Protein AF-A0A4P9ZN97-F1 (afdb_monomer_lite)

Foldseek 3Di:
DDPDPPPPVVVVVVVVVPPDPCVPVVVVVVVVVVVLVVVVVVLVVQLVQKFWFWPVPDDLLLCCLQPVLLSVLLPDQLVVNQVVLLVLLVVLLPLVVLLVVLVVDPPPVCVVVSVVSNPDNDDVVSVLVSLLNLLSSLLVCQLVVVLVRLLVNLVSCPDPSHPDPLLLSLLSLLSCQLRVPPVCLVVSCVRNPDLLASLLLCVLLVSPSSNVSDDPPRHRDHDDPVPQSCPNNSNPQKRWDAPPVRRTIIIGIDRNVVSCVSCVVVVHDDDPVRTDDVVVRVVSCVSSPVDDDCVSVD

Structure (mmCIF, N/CA/C/O backbone):
data_AF-A0A4P9ZN97-F1
#
_entry.id   AF-A0A4P9ZN97-F1
#
loop_
_atom_site.group_PDB
_atom_site.id
_atom_site.type_symbol
_atom_site.label_atom_id
_atom_site.label_alt_id
_atom_site.label_comp_id
_atom_site.label_asym_id
_atom_site.label_entity_id
_atom_site.label_seq_id
_atom_site.pdbx_PDB_ins_code
_atom_site.Cartn_x
_atom_site.Cartn_y
_atom_site.Cartn_z
_atom_site.occupancy
_atom_site.B_iso_or_equiv
_atom_site.auth_seq_id
_atom_site.auth_comp_id
_atom_site.auth_asym_id
_atom_site.auth_atom_id
_atom_site.pdbx_PDB_model_num
ATOM 1 N N . MET A 1 1 ? -9.752 41.174 16.230 1.00 30.02 1 MET A N 1
ATOM 2 C CA . MET A 1 1 ? -10.914 40.316 16.550 1.00 30.02 1 MET A CA 1
ATOM 3 C C . MET A 1 1 ? -11.907 40.402 15.402 1.00 30.02 1 MET A C 1
ATOM 5 O O . MET A 1 1 ? -12.582 41.412 15.277 1.00 30.02 1 MET A O 1
ATOM 9 N N . ARG A 1 2 ? -11.935 39.403 14.511 1.00 26.83 2 ARG A N 1
ATOM 10 C CA . ARG A 1 2 ? -12.966 39.296 13.467 1.00 26.83 2 ARG A CA 1
ATOM 11 C C . ARG A 1 2 ? -14.181 38.616 14.092 1.00 26.83 2 ARG A C 1
ATOM 13 O O . ARG A 1 2 ? -14.109 37.449 14.459 1.00 26.83 2 ARG A O 1
ATOM 20 N N . THR A 1 3 ? -15.261 39.362 14.275 1.00 25.62 3 THR A N 1
ATOM 21 C CA . THR A 1 3 ? -16.567 38.830 14.660 1.00 25.62 3 THR A CA 1
ATOM 22 C C . THR A 1 3 ? -17.107 38.005 13.497 1.00 25.62 3 THR A C 1
ATOM 24 O O . THR A 1 3 ? -17.551 38.544 12.487 1.00 25.62 3 THR A O 1
ATOM 27 N N . VAL A 1 4 ? -17.028 36.680 13.618 1.00 29.36 4 VAL A N 1
ATOM 28 C CA . VAL A 1 4 ? -17.733 35.762 12.721 1.00 29.36 4 VAL A CA 1
ATOM 29 C C . VAL A 1 4 ? -19.219 35.937 13.007 1.00 29.36 4 VAL A C 1
ATOM 31 O O . VAL A 1 4 ? -19.699 35.585 14.085 1.00 29.36 4 VAL A O 1
ATOM 34 N N . TRP A 1 5 ? -19.937 36.538 12.061 1.00 32.62 5 TRP A N 1
ATOM 35 C CA . TRP A 1 5 ? -21.391 36.613 12.081 1.00 32.62 5 TRP A CA 1
ATOM 36 C C . TRP A 1 5 ? -21.944 35.190 11.955 1.00 32.62 5 TRP A C 1
ATOM 38 O O . TRP A 1 5 ? -22.156 34.682 10.858 1.00 32.62 5 TRP A O 1
ATOM 48 N N . ARG A 1 6 ? -22.155 34.515 13.090 1.00 35.47 6 ARG A N 1
ATOM 49 C CA . ARG A 1 6 ? -23.012 33.329 13.146 1.00 35.47 6 ARG A CA 1
ATOM 50 C C . ARG A 1 6 ? -24.428 33.808 12.866 1.00 35.47 6 ARG A C 1
ATOM 52 O O . ARG A 1 6 ? -25.064 34.401 13.734 1.00 35.47 6 ARG A O 1
ATOM 59 N N . TRP A 1 7 ? -24.909 33.570 11.653 1.00 41.00 7 TRP A N 1
ATOM 60 C CA . TRP A 1 7 ? -26.332 33.663 11.378 1.00 41.00 7 TRP A CA 1
ATOM 61 C C . TRP A 1 7 ? -27.038 32.654 12.283 1.00 41.00 7 TRP A C 1
ATOM 63 O O . TRP A 1 7 ? -26.945 31.445 12.080 1.00 41.00 7 TRP A O 1
ATOM 73 N N . ASP A 1 8 ? -27.715 33.147 13.319 1.00 48.56 8 ASP A N 1
ATOM 74 C CA . ASP A 1 8 ? -28.718 32.357 14.019 1.00 48.56 8 ASP A CA 1
ATOM 75 C C . ASP A 1 8 ? -29.797 32.013 12.983 1.00 48.56 8 ASP A C 1
ATOM 77 O O . ASP A 1 8 ? -30.551 32.879 12.530 1.00 48.56 8 ASP A O 1
ATOM 81 N N . LEU A 1 9 ? -29.834 30.744 12.569 1.00 49.78 9 LEU A N 1
ATOM 82 C CA . LEU A 1 9 ? -30.799 30.183 11.618 1.00 49.78 9 LEU A CA 1
ATOM 83 C C . LEU A 1 9 ? -32.250 30.499 12.022 1.00 49.78 9 LEU A C 1
ATOM 85 O O . LEU A 1 9 ? -33.117 30.670 11.164 1.00 49.78 9 LEU A O 1
ATOM 89 N N . THR A 1 10 ? -32.504 30.684 13.320 1.00 54.56 10 THR A N 1
ATOM 90 C CA . THR A 1 10 ? -33.797 31.109 13.873 1.00 54.56 10 THR A CA 1
ATOM 91 C C . THR A 1 10 ? -34.141 32.560 13.515 1.00 54.56 10 THR A C 1
ATOM 93 O O . THR A 1 10 ? -35.316 32.927 13.420 1.00 54.56 10 THR A O 1
ATOM 96 N N . GLY A 1 11 ? -33.133 33.413 13.330 1.00 52.19 11 GLY A N 1
ATOM 97 C CA . GLY A 1 11 ? -33.259 34.788 12.847 1.00 52.19 11 GLY A CA 1
ATOM 98 C C . GLY A 1 11 ? -33.512 34.849 11.340 1.00 52.19 11 GLY A C 1
ATOM 99 O O . GLY A 1 11 ? -34.428 35.544 10.903 1.00 52.19 11 GLY A O 1
ATOM 100 N N . LEU A 1 12 ? -32.786 34.048 10.556 1.00 52.16 12 LEU A N 1
ATOM 101 C CA . LEU A 1 12 ? -32.922 33.980 9.094 1.00 52.16 12 LEU A CA 1
ATOM 102 C C . LEU A 1 12 ? -34.308 33.441 8.686 1.00 52.16 12 LEU A C 1
ATOM 104 O O . LEU A 1 12 ? -34.981 34.006 7.825 1.00 52.16 12 LEU A O 1
ATOM 108 N N . GLN A 1 13 ? -34.815 32.440 9.412 1.00 53.56 13 GLN A N 1
ATOM 109 C CA . GLN A 1 13 ? -36.159 31.888 9.218 1.00 53.56 13 GLN A CA 1
ATOM 110 C C . GLN A 1 13 ? -37.277 32.881 9.594 1.00 53.56 13 GLN A C 1
ATOM 112 O O . GLN A 1 13 ? -38.319 32.918 8.940 1.00 53.56 13 GLN A O 1
ATOM 117 N N . ARG A 1 14 ? -37.059 33.742 10.599 1.00 57.78 14 ARG A N 1
ATOM 118 C CA . ARG A 1 14 ? -37.993 34.828 10.956 1.00 57.78 14 ARG A CA 1
ATOM 119 C C . ARG A 1 14 ? -38.016 35.953 9.921 1.00 57.78 14 ARG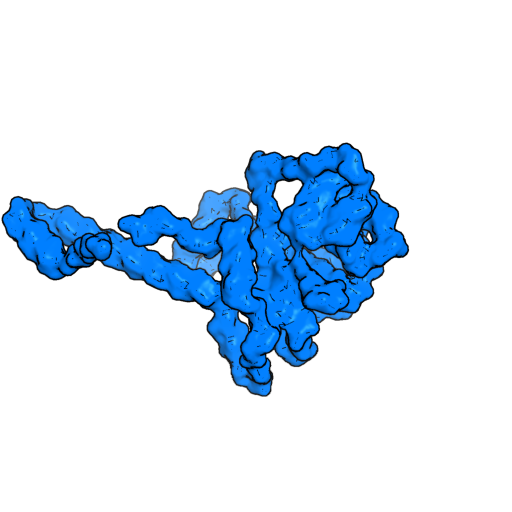 A C 1
ATOM 121 O O . ARG A 1 14 ? -39.084 36.510 9.678 1.00 57.78 14 ARG A O 1
ATOM 128 N N . VAL A 1 15 ? -36.874 36.275 9.314 1.00 56.22 15 VAL A N 1
ATOM 129 C CA . VAL A 1 15 ? -36.767 37.299 8.261 1.00 56.22 15 VAL A CA 1
ATOM 130 C C . VAL A 1 15 ? -37.391 36.805 6.953 1.00 56.22 15 VAL A C 1
ATOM 132 O O . VAL A 1 15 ? -38.203 37.517 6.368 1.00 56.22 15 VAL A O 1
ATOM 135 N N . LEU A 1 16 ? -37.122 35.561 6.544 1.00 53.06 16 LEU A N 1
ATOM 136 C CA . LEU A 1 16 ? -37.710 34.971 5.334 1.00 53.06 16 LEU A CA 1
ATOM 137 C C . LEU A 1 16 ? -39.231 34.786 5.439 1.00 53.06 16 LEU A C 1
ATOM 139 O O . LEU A 1 16 ? -39.946 35.092 4.489 1.00 53.06 16 LEU A O 1
ATOM 143 N N . ASN A 1 17 ? -39.741 34.383 6.610 1.00 57.62 17 ASN A N 1
ATOM 144 C CA . ASN A 1 17 ? -41.186 34.281 6.852 1.00 57.62 17 ASN A CA 1
ATOM 145 C C . ASN A 1 17 ? -41.904 35.643 6.832 1.00 57.62 17 ASN A C 1
ATOM 147 O O . ASN A 1 17 ? -43.115 35.683 6.639 1.00 57.62 17 ASN A O 1
ATOM 151 N N . ARG A 1 18 ? -41.183 36.752 7.055 1.00 57.84 18 ARG A N 1
ATOM 152 C CA . ARG A 1 18 ? -41.734 38.114 6.973 1.00 57.84 18 ARG A CA 1
ATOM 153 C C . ARG A 1 18 ? -41.631 38.720 5.574 1.00 57.84 18 ARG A C 1
ATOM 155 O O . ARG A 1 18 ? -42.377 39.648 5.289 1.00 57.84 18 ARG A O 1
ATOM 162 N N . ALA A 1 19 ? -40.715 38.237 4.733 1.00 57.56 19 ALA A N 1
ATOM 163 C CA . ALA A 1 19 ? -40.371 38.916 3.491 1.00 57.56 19 ALA A CA 1
ATOM 164 C C . ALA A 1 19 ? -41.255 38.529 2.295 1.00 57.56 19 ALA A C 1
ATOM 166 O O . ALA A 1 19 ? -41.665 39.442 1.587 1.00 57.56 19 ALA A O 1
ATOM 167 N N . HIS A 1 20 ? -41.596 37.256 2.041 1.00 48.22 20 HIS A N 1
ATOM 168 C CA . HIS A 1 20 ? -42.275 36.861 0.789 1.00 48.22 20 HIS A CA 1
ATOM 169 C C . HIS A 1 20 ? -43.364 35.787 0.961 1.00 48.22 20 HIS A C 1
ATOM 171 O O . HIS A 1 20 ? -43.206 34.815 1.695 1.00 48.22 20 HIS A O 1
ATOM 177 N N . GLY A 1 21 ? -44.454 35.946 0.201 1.00 52.50 21 GLY A N 1
ATOM 178 C CA . GLY A 1 21 ? -45.622 35.059 0.136 1.00 52.50 21 GLY A CA 1
ATOM 179 C C . GLY A 1 21 ? -45.406 33.702 -0.546 1.00 52.50 21 GLY A C 1
ATOM 180 O O . GLY A 1 21 ? -46.386 33.015 -0.810 1.00 52.50 21 GLY A O 1
ATOM 181 N N . ASP A 1 22 ? -44.162 33.279 -0.795 1.00 58.59 22 ASP A N 1
ATOM 182 C CA . ASP A 1 22 ? -43.857 31.939 -1.312 1.00 58.59 22 ASP A CA 1
ATOM 183 C C . ASP A 1 22 ? -43.037 31.127 -0.302 1.00 58.59 22 ASP A C 1
ATOM 185 O O . ASP A 1 22 ? -41.838 30.861 -0.430 1.00 58.59 22 ASP A O 1
ATOM 189 N N . THR A 1 23 ? -43.734 30.733 0.763 1.00 63.12 23 THR A N 1
ATOM 190 C CA . THR A 1 23 ? -43.203 29.890 1.843 1.00 63.12 23 THR A CA 1
ATOM 191 C C . THR A 1 23 ? -42.668 28.541 1.349 1.00 63.12 23 THR A C 1
ATOM 193 O O . THR A 1 23 ? -41.888 27.903 2.055 1.00 63.12 23 THR A O 1
ATOM 196 N N . THR A 1 24 ? -43.035 28.102 0.141 1.00 69.50 24 THR A N 1
ATOM 197 C CA . THR A 1 24 ? -42.618 26.815 -0.427 1.00 69.50 24 THR A CA 1
ATOM 198 C C . THR A 1 24 ? -41.167 26.851 -0.887 1.00 69.50 24 THR A C 1
ATOM 200 O O . THR A 1 24 ? -40.412 25.922 -0.596 1.00 69.50 24 THR A O 1
ATOM 203 N N . LEU A 1 25 ? -40.753 27.923 -1.567 1.00 68.44 25 LEU A N 1
ATOM 204 C CA . LEU A 1 25 ? -39.394 28.054 -2.095 1.00 68.44 25 LEU A CA 1
ATOM 205 C C . LEU A 1 25 ? -38.380 28.285 -0.963 1.00 68.44 25 LEU A C 1
ATOM 207 O O . LEU A 1 25 ? -37.354 27.610 -0.906 1.00 68.44 25 LEU A O 1
ATOM 211 N N . ALA A 1 26 ? -38.735 29.121 0.019 1.00 66.00 26 ALA A N 1
ATOM 212 C CA . ALA A 1 26 ? -37.937 29.320 1.230 1.00 66.00 26 ALA A CA 1
ATOM 213 C C . ALA A 1 26 ? -37.810 28.034 2.071 1.00 66.00 26 ALA A C 1
ATOM 215 O O . ALA A 1 26 ? -36.725 27.710 2.549 1.00 66.00 26 ALA A O 1
ATOM 216 N N . ARG A 1 27 ? -38.890 27.250 2.223 1.00 70.19 27 ARG A N 1
ATOM 217 C CA . ARG A 1 27 ? -38.831 25.944 2.909 1.00 70.19 27 ARG A CA 1
ATOM 218 C C . ARG A 1 27 ? -37.966 24.935 2.160 1.00 70.19 27 ARG A C 1
ATOM 220 O O . ARG A 1 27 ? -37.202 24.225 2.807 1.00 70.19 27 ARG A O 1
ATOM 227 N N . LYS A 1 28 ? -38.061 24.872 0.827 1.00 69.12 28 LYS A N 1
ATOM 228 C CA . LYS A 1 28 ? -37.199 24.007 0.004 1.00 69.12 28 LYS A CA 1
ATOM 229 C C . LYS A 1 28 ? -35.725 24.369 0.175 1.00 69.12 28 LYS A C 1
ATOM 231 O O . LYS A 1 28 ? -34.925 23.462 0.377 1.00 69.12 28 LYS A O 1
ATOM 236 N N . GLN A 1 29 ? -35.392 25.660 0.178 1.00 67.94 29 GLN A N 1
ATOM 237 C CA . GLN A 1 29 ? -34.019 26.112 0.401 1.00 67.94 29 GLN A CA 1
ATOM 238 C C . GLN A 1 29 ? -33.519 25.746 1.805 1.00 67.94 29 GLN A C 1
ATOM 240 O O . GLN A 1 29 ? -32.475 25.125 1.926 1.00 67.94 29 GLN A O 1
ATOM 245 N N . ILE A 1 30 ? -34.303 25.999 2.861 1.00 73.31 30 ILE A N 1
ATOM 246 C CA . ILE A 1 30 ? -33.927 25.630 4.241 1.00 73.31 30 ILE A CA 1
ATOM 247 C C . ILE A 1 30 ? -33.706 24.115 4.387 1.00 73.31 30 ILE A C 1
ATOM 249 O O . ILE A 1 30 ? -32.801 23.683 5.100 1.00 73.31 30 ILE A O 1
ATOM 253 N N . LEU A 1 31 ? -34.541 23.290 3.747 1.00 70.81 31 LEU A N 1
ATOM 254 C CA . LEU A 1 31 ? -34.378 21.834 3.766 1.00 70.81 31 LEU A CA 1
ATOM 255 C C . LEU A 1 31 ? -33.123 21.392 3.008 1.00 70.81 31 LEU A C 1
ATOM 257 O O . LEU A 1 31 ? -32.425 20.497 3.483 1.00 70.81 31 LEU A O 1
ATOM 261 N N . LEU A 1 32 ? -32.823 22.028 1.874 1.00 70.31 32 LEU A N 1
ATOM 262 C CA . LEU A 1 32 ? -31.602 21.781 1.115 1.00 70.31 32 LEU A CA 1
ATOM 263 C C . LEU A 1 32 ? -30.361 22.177 1.923 1.00 70.31 32 LEU A C 1
ATOM 265 O O . LEU A 1 32 ? -29.450 21.366 2.051 1.00 70.31 32 LEU A O 1
ATOM 269 N N . ASP A 1 33 ? -30.357 23.357 2.540 1.00 71.19 33 ASP A N 1
ATOM 270 C CA . ASP A 1 33 ? -29.249 23.841 3.369 1.00 71.19 33 ASP A CA 1
ATOM 271 C C . ASP A 1 33 ? -29.009 22.906 4.564 1.00 71.19 33 ASP A C 1
ATOM 273 O O . ASP A 1 33 ? -27.876 22.515 4.839 1.00 71.19 33 ASP A O 1
ATOM 277 N N . ARG A 1 34 ? -30.079 22.457 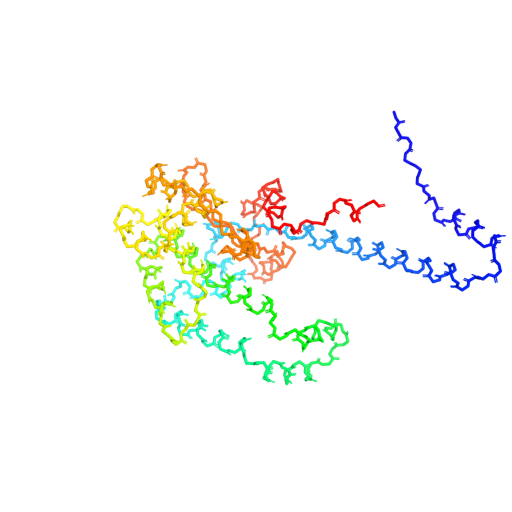5.240 1.00 71.38 34 ARG A N 1
ATOM 278 C CA . ARG A 1 34 ? -29.985 21.457 6.320 1.00 71.38 34 ARG A CA 1
ATOM 279 C C . ARG A 1 34 ? -29.426 20.126 5.833 1.00 71.38 34 ARG A C 1
ATOM 281 O O . ARG A 1 34 ? -28.606 19.527 6.523 1.00 71.38 34 ARG A O 1
ATOM 288 N N . TYR A 1 35 ? -29.875 19.656 4.673 1.00 68.62 35 TYR A N 1
ATOM 289 C CA . TYR A 1 35 ? -29.374 18.423 4.076 1.00 68.62 35 TYR A CA 1
ATOM 290 C C . TYR A 1 35 ? -27.885 18.533 3.727 1.00 68.62 35 TYR A C 1
ATOM 292 O O . TYR A 1 35 ? -27.124 17.612 4.016 1.00 68.62 35 TYR A O 1
ATOM 300 N N . LEU A 1 36 ? -27.451 19.662 3.160 1.00 69.56 36 LEU A N 1
ATOM 301 C CA . LEU A 1 36 ? -26.051 19.908 2.817 1.00 69.56 36 LEU A CA 1
ATOM 302 C C . LEU A 1 36 ? -25.164 20.015 4.063 1.00 69.56 36 LEU A C 1
ATOM 304 O O . LEU A 1 36 ? -24.097 19.406 4.084 1.00 69.56 36 LEU A O 1
ATOM 308 N N . LEU A 1 37 ? -25.625 20.695 5.118 1.00 71.44 37 LEU A N 1
ATOM 309 C CA . LEU A 1 37 ? -24.926 20.757 6.407 1.00 71.44 37 LEU A CA 1
ATOM 310 C C . LEU A 1 37 ? -24.793 19.370 7.049 1.00 71.44 37 LEU A C 1
ATOM 312 O O . LEU A 1 37 ? -23.693 18.968 7.408 1.00 71.44 37 LEU A O 1
ATOM 316 N N . ALA A 1 38 ? -25.877 18.592 7.109 1.00 70.56 38 ALA A N 1
ATOM 317 C CA . ALA A 1 38 ? -25.826 17.229 7.638 1.00 70.56 38 ALA A CA 1
ATOM 318 C C . ALA A 1 38 ? -24.911 16.320 6.798 1.00 70.56 38 ALA A C 1
ATOM 320 O O . ALA A 1 38 ? -24.150 15.521 7.338 1.00 70.56 38 ALA A O 1
ATOM 321 N N . LYS A 1 39 ? -24.945 16.455 5.465 1.00 69.19 39 LYS A N 1
ATOM 322 C CA . LYS A 1 39 ? -24.037 15.736 4.564 1.00 69.19 39 LYS A CA 1
ATOM 323 C C . LYS A 1 39 ? -22.580 16.117 4.831 1.00 69.19 39 LYS A C 1
ATOM 325 O O . LYS A 1 39 ? -21.731 15.232 4.851 1.00 69.19 39 LYS A O 1
ATOM 330 N N . ARG A 1 40 ? -22.293 17.400 5.056 1.00 70.75 40 ARG A N 1
ATOM 331 C CA . ARG A 1 40 ? -20.961 17.905 5.406 1.00 70.75 40 ARG A CA 1
ATOM 332 C C . ARG A 1 40 ? -20.472 17.339 6.737 1.00 70.75 40 ARG A C 1
ATOM 334 O O . ARG A 1 40 ? -19.373 16.797 6.776 1.00 70.75 40 ARG A O 1
ATOM 341 N N . ASP A 1 41 ? -21.278 17.421 7.792 1.00 73.12 41 ASP A N 1
ATOM 342 C CA . ASP A 1 41 ? -20.913 16.902 9.116 1.00 73.12 41 ASP A CA 1
ATOM 343 C C . ASP A 1 41 ? -20.650 15.392 9.062 1.00 73.12 41 ASP A C 1
ATOM 345 O O . ASP A 1 41 ? -19.655 14.908 9.604 1.00 73.12 41 ASP A O 1
ATOM 349 N N . ASN A 1 42 ? -21.480 14.657 8.316 1.00 70.69 42 ASN A N 1
ATOM 350 C CA . ASN A 1 42 ? -21.272 13.234 8.069 1.00 70.69 42 ASN A CA 1
ATOM 351 C C . ASN A 1 42 ? -19.963 12.971 7.318 1.00 70.69 42 ASN A C 1
ATOM 353 O O . ASN A 1 42 ? -19.216 12.078 7.702 1.00 70.69 42 ASN A O 1
ATOM 357 N N . LEU A 1 43 ? -19.651 13.735 6.267 1.00 68.75 43 LEU A N 1
ATOM 358 C CA . LEU A 1 43 ? -18.387 13.579 5.547 1.00 68.75 43 LEU A CA 1
ATOM 359 C C . LEU A 1 43 ? -17.187 13.876 6.457 1.00 68.75 43 LEU A C 1
ATOM 361 O O . LEU A 1 43 ? -16.226 13.116 6.432 1.00 68.75 43 LEU A O 1
ATOM 365 N N . HIS A 1 44 ? -17.245 14.913 7.298 1.00 71.56 44 HIS A N 1
ATOM 366 C CA . HIS A 1 44 ? -16.183 15.190 8.270 1.00 71.56 44 HIS A CA 1
ATOM 367 C C . HIS A 1 44 ? -15.991 14.045 9.256 1.00 71.56 44 HIS A C 1
ATOM 369 O O . HIS A 1 44 ? -14.854 13.639 9.489 1.00 71.56 44 HIS A O 1
ATOM 375 N N . ALA A 1 45 ? -17.085 13.520 9.811 1.00 74.62 45 ALA A N 1
ATOM 376 C CA . ALA A 1 45 ? -17.035 12.380 10.717 1.00 74.62 45 ALA A CA 1
ATOM 377 C C . ALA A 1 45 ? -16.393 11.166 10.028 1.00 74.62 45 ALA A C 1
ATOM 379 O O . ALA A 1 45 ? -15.454 10.580 10.560 1.00 74.62 45 ALA A O 1
ATOM 380 N N . LEU A 1 46 ? -16.812 10.855 8.797 1.00 70.19 46 LEU A N 1
ATOM 381 C CA . LEU A 1 46 ? -16.243 9.753 8.020 1.00 70.19 46 LEU A CA 1
ATOM 382 C C . LEU A 1 46 ? -14.755 9.962 7.694 1.00 70.19 46 LEU A C 1
ATOM 384 O O . LEU A 1 46 ? -13.985 9.007 7.760 1.00 70.19 46 LEU A O 1
ATOM 388 N N . THR A 1 47 ? -14.330 11.183 7.358 1.00 71.94 47 THR A N 1
ATOM 389 C CA . THR A 1 47 ? -12.919 11.477 7.060 1.00 71.94 47 THR A CA 1
ATOM 390 C C . THR A 1 47 ? -12.045 11.477 8.311 1.00 71.94 47 THR A C 1
ATOM 392 O O . THR A 1 47 ? -10.878 11.085 8.257 1.00 71.94 47 THR A O 1
ATOM 395 N N . ALA A 1 48 ? -12.603 11.862 9.459 1.00 78.38 48 ALA A N 1
ATOM 396 C CA . ALA A 1 48 ? -11.922 11.770 10.745 1.00 78.38 48 ALA A CA 1
ATOM 397 C C . ALA A 1 48 ? -11.662 10.311 11.164 1.00 78.38 48 ALA A C 1
ATOM 399 O O . ALA A 1 48 ? -10.682 10.055 11.859 1.00 78.38 48 ALA A O 1
ATOM 400 N N . GLU A 1 49 ? -12.488 9.363 10.708 1.00 87.06 49 GLU A N 1
ATOM 401 C CA . GLU A 1 49 ? -12.321 7.930 10.983 1.00 87.06 49 GLU A CA 1
ATOM 402 C C . GLU A 1 49 ? -11.252 7.239 10.126 1.00 87.06 49 GLU A C 1
ATOM 404 O O . GLU A 1 49 ? -10.795 6.155 10.502 1.00 87.06 49 GLU A O 1
ATOM 409 N N . TRP A 1 50 ? -10.850 7.826 8.992 1.00 90.12 50 TRP A N 1
ATOM 410 C CA . TRP A 1 50 ? -9.749 7.285 8.196 1.00 90.12 50 TRP A CA 1
ATOM 411 C C . TRP A 1 50 ? -8.419 7.505 8.913 1.00 90.12 50 TRP A C 1
ATOM 413 O O . TRP A 1 50 ? -8.071 8.625 9.304 1.00 90.12 50 TRP A O 1
ATOM 423 N N . ASP A 1 51 ? -7.673 6.416 9.056 1.00 93.50 51 ASP A N 1
ATOM 424 C CA . ASP A 1 51 ? -6.377 6.375 9.721 1.00 93.50 51 ASP A CA 1
ATOM 425 C C . ASP A 1 51 ? -5.466 5.344 9.030 1.00 93.50 51 ASP A C 1
ATOM 427 O O . ASP A 1 51 ? -5.904 4.603 8.146 1.00 93.50 51 ASP A O 1
ATOM 431 N N . TYR A 1 52 ? -4.195 5.305 9.413 1.00 95.50 52 TYR A N 1
ATOM 432 C CA . TYR A 1 52 ? -3.205 4.358 8.919 1.00 95.50 52 TYR A CA 1
ATOM 433 C C . TYR A 1 52 ? -2.660 3.531 10.077 1.00 95.50 52 TYR A C 1
ATOM 435 O O . TYR A 1 52 ? -2.089 4.068 11.027 1.00 95.50 52 TYR A O 1
ATOM 443 N N . ILE A 1 53 ? -2.805 2.213 9.968 1.00 96.19 53 ILE A N 1
ATOM 444 C CA . ILE A 1 53 ? -2.249 1.258 10.926 1.00 96.19 53 ILE A CA 1
ATOM 445 C C . ILE A 1 53 ? -0.963 0.654 10.356 1.00 96.19 53 ILE A C 1
ATOM 447 O O . ILE A 1 53 ? -0.941 0.196 9.213 1.00 96.19 53 ILE A O 1
ATOM 451 N N . ASP A 1 54 ? 0.116 0.679 11.134 1.00 96.56 54 ASP A N 1
ATOM 452 C CA . ASP A 1 54 ? 1.418 0.105 10.799 1.00 96.56 54 ASP A CA 1
ATOM 453 C C . ASP A 1 54 ? 1.335 -1.424 10.858 1.00 96.56 54 ASP A C 1
ATOM 455 O O . ASP A 1 54 ? 1.463 -2.051 11.914 1.00 96.56 54 ASP A O 1
ATOM 459 N N . TYR A 1 55 ? 1.133 -2.021 9.686 1.00 96.00 55 TYR A N 1
ATOM 460 C CA . TYR A 1 55 ? 1.047 -3.458 9.473 1.00 96.00 55 TYR A CA 1
ATOM 461 C C . TYR A 1 55 ? 2.268 -4.196 10.032 1.00 96.00 55 TYR A C 1
ATOM 463 O O . TYR A 1 55 ? 2.134 -5.288 10.578 1.00 96.00 55 TYR A O 1
ATOM 471 N N . THR A 1 56 ? 3.464 -3.606 9.946 1.00 95.31 56 THR A N 1
ATOM 472 C CA . THR A 1 56 ? 4.706 -4.266 10.390 1.00 95.31 56 THR A CA 1
ATOM 473 C C . THR A 1 56 ? 4.865 -4.328 11.906 1.00 95.31 56 THR A C 1
ATOM 475 O O . THR A 1 56 ? 5.754 -5.019 12.401 1.00 95.31 56 THR A O 1
ATOM 478 N N . ARG A 1 57 ? 4.027 -3.603 12.653 1.00 95.50 57 ARG A N 1
ATOM 479 C CA . ARG A 1 57 ? 4.001 -3.625 14.122 1.00 95.50 57 ARG A CA 1
ATOM 480 C C . ARG A 1 57 ? 2.874 -4.477 14.688 1.00 95.50 57 ARG A C 1
ATOM 482 O O . ARG A 1 57 ? 2.840 -4.703 15.895 1.00 95.50 57 ARG A O 1
ATOM 489 N N . LEU A 1 58 ? 1.972 -4.958 13.838 1.00 95.94 58 LEU A N 1
ATOM 490 C CA . LEU A 1 58 ? 0.923 -5.879 14.239 1.00 95.94 58 LEU A CA 1
ATOM 491 C C . LEU A 1 58 ? 1.490 -7.283 14.463 1.00 95.94 58 LEU A C 1
ATOM 493 O O . LEU A 1 58 ? 2.346 -7.777 13.730 1.00 95.94 58 LEU A O 1
ATOM 497 N N . THR A 1 59 ? 0.958 -7.962 15.472 1.00 95.81 59 THR A N 1
ATOM 498 C CA . THR A 1 59 ? 1.186 -9.394 15.671 1.00 95.81 59 THR A CA 1
ATOM 499 C C . THR A 1 59 ? 0.507 -10.209 14.568 1.00 95.81 59 THR A C 1
ATOM 501 O O . THR A 1 59 ? -0.476 -9.777 13.965 1.00 95.81 59 THR A O 1
ATOM 504 N N . HIS A 1 60 ? 0.947 -11.455 14.359 1.00 95.06 60 HIS A N 1
ATOM 505 C CA . HIS A 1 60 ? 0.296 -12.356 13.399 1.00 95.06 60 HIS A CA 1
ATOM 506 C C . HIS A 1 60 ? -1.211 -12.529 13.654 1.00 95.06 60 HIS A C 1
ATOM 508 O O . HIS A 1 60 ? -1.983 -12.614 12.700 1.00 95.06 60 HIS A O 1
ATOM 514 N N . ALA A 1 61 ? -1.642 -12.568 14.920 1.00 96.44 61 ALA A N 1
ATOM 515 C CA . ALA A 1 61 ? -3.058 -12.664 15.269 1.00 96.44 61 ALA A CA 1
ATOM 516 C C . ALA A 1 61 ? -3.831 -11.405 14.847 1.00 96.44 61 ALA A C 1
ATOM 518 O O . ALA A 1 61 ? -4.886 -11.517 14.226 1.00 96.44 61 ALA A O 1
ATOM 519 N N . GLN A 1 62 ? -3.277 -10.216 15.102 1.00 96.50 62 GLN A N 1
ATOM 520 C CA . GLN A 1 62 ? -3.884 -8.953 14.678 1.00 96.50 62 GLN A CA 1
ATOM 521 C C . GLN A 1 62 ? -3.938 -8.839 13.149 1.00 96.50 62 GLN A C 1
ATOM 523 O O . GLN A 1 62 ? -4.987 -8.495 12.613 1.00 96.50 62 GLN A O 1
ATOM 528 N N . CYS A 1 63 ? -2.871 -9.206 12.428 1.00 95.25 63 CYS A N 1
ATOM 529 C CA . CYS A 1 63 ? -2.884 -9.201 10.961 1.00 95.25 63 CYS A CA 1
ATOM 530 C C . CYS A 1 63 ? -3.971 -10.117 10.387 1.00 95.25 63 CYS A C 1
ATOM 532 O O . CYS A 1 63 ? -4.648 -9.739 9.437 1.00 95.25 63 CYS A O 1
ATOM 534 N N . ARG A 1 64 ? -4.174 -11.305 10.973 1.00 95.06 64 ARG A N 1
ATOM 535 C CA . ARG A 1 64 ? -5.234 -12.236 10.551 1.00 95.06 64 ARG A CA 1
ATOM 536 C C . ARG A 1 64 ? -6.639 -11.677 10.735 1.00 95.06 64 ARG A C 1
ATOM 538 O O . ARG A 1 64 ? -7.518 -12.036 9.963 1.00 95.06 64 ARG A O 1
ATOM 545 N N . VAL A 1 65 ? -6.847 -10.856 11.760 1.00 94.12 65 VAL A N 1
ATOM 546 C CA . VAL A 1 65 ? -8.153 -10.269 12.080 1.00 94.12 65 VAL A CA 1
ATOM 547 C C . VAL A 1 65 ? -8.413 -9.022 11.242 1.00 94.12 65 VAL A C 1
ATOM 549 O O . VAL A 1 65 ? -9.471 -8.903 10.633 1.00 94.12 65 VAL A O 1
ATOM 552 N N . VAL A 1 66 ? -7.445 -8.106 11.179 1.00 93.56 66 VAL A N 1
ATOM 553 C CA . VAL A 1 66 ? -7.614 -6.804 10.516 1.00 93.56 66 VAL A CA 1
ATOM 554 C C . VAL A 1 66 ? -7.429 -6.911 9.001 1.00 93.56 66 VAL A C 1
ATOM 556 O O . VAL A 1 66 ? -8.135 -6.253 8.244 1.00 93.56 66 VAL A O 1
ATOM 559 N N . PHE A 1 67 ? -6.511 -7.768 8.547 1.00 93.75 67 PHE A N 1
ATOM 560 C CA . PHE A 1 67 ? -6.139 -7.918 7.139 1.00 93.75 67 PHE A CA 1
ATOM 561 C C . PHE A 1 67 ? -6.118 -9.391 6.694 1.00 93.75 67 PHE A C 1
ATOM 563 O O . PHE A 1 67 ? -5.101 -9.865 6.178 1.00 93.75 67 PHE A O 1
ATOM 570 N N . PRO A 1 68 ? -7.224 -10.142 6.856 1.00 90.88 68 PRO A N 1
ATOM 571 C CA . PRO A 1 68 ? -7.250 -11.589 6.637 1.00 90.88 68 PRO A CA 1
ATOM 572 C C . PRO A 1 68 ? -6.756 -11.996 5.245 1.00 90.88 68 PRO A C 1
ATOM 574 O O . PRO A 1 68 ? -5.987 -12.948 5.118 1.00 90.88 68 PRO A O 1
ATOM 577 N N . LEU A 1 69 ? -7.158 -11.256 4.206 1.00 88.44 69 LEU A N 1
ATOM 578 C CA . LEU A 1 69 ? -6.773 -11.545 2.826 1.00 88.44 69 LEU A CA 1
ATOM 579 C C . LEU A 1 69 ? -5.287 -11.274 2.575 1.00 88.44 69 LEU A C 1
ATOM 581 O O . LEU A 1 69 ? -4.590 -12.160 2.089 1.00 88.44 69 LEU A O 1
ATOM 585 N N . ILE A 1 70 ? -4.785 -10.092 2.951 1.00 91.31 70 ILE A N 1
ATOM 586 C CA . ILE A 1 70 ? -3.367 -9.732 2.781 1.00 91.31 70 ILE A CA 1
ATOM 587 C C . ILE A 1 70 ? -2.486 -10.719 3.549 1.00 91.31 70 ILE A C 1
ATOM 589 O O . ILE A 1 70 ? -1.502 -11.221 3.003 1.00 91.31 70 ILE A O 1
ATOM 593 N N . TYR A 1 71 ? -2.873 -11.054 4.784 1.00 91.94 71 TYR A N 1
ATOM 594 C CA . TYR A 1 71 ? -2.170 -12.033 5.601 1.00 91.94 71 TYR A CA 1
ATOM 595 C C . TYR A 1 71 ? -2.142 -13.408 4.930 1.00 91.94 71 TYR A C 1
ATOM 597 O O . TYR A 1 71 ? -1.070 -13.987 4.769 1.00 91.94 71 TYR A O 1
ATOM 605 N N . ALA A 1 72 ? -3.298 -13.946 4.531 1.00 89.81 72 ALA A N 1
ATOM 606 C CA . ALA A 1 72 ? -3.371 -15.278 3.934 1.00 89.81 72 ALA A CA 1
ATOM 607 C C . ALA A 1 72 ? -2.544 -15.357 2.645 1.00 89.81 72 ALA A C 1
ATOM 609 O O . ALA A 1 72 ? -1.743 -16.274 2.469 1.00 89.81 72 ALA A O 1
ATOM 610 N N . LEU A 1 73 ? -2.686 -14.359 1.776 1.00 88.62 73 LEU A N 1
ATOM 611 C CA . LEU A 1 73 ? -2.056 -14.362 0.462 1.00 88.62 73 LEU A CA 1
ATOM 612 C C . LEU A 1 73 ? -0.563 -14.146 0.531 1.00 88.62 73 LEU A C 1
ATOM 614 O O . LEU A 1 73 ? 0.151 -14.855 -0.155 1.00 88.62 73 LEU A O 1
ATOM 618 N N . SER A 1 74 ? -0.068 -13.267 1.399 1.00 89.75 74 SER A N 1
ATOM 619 C CA . SER A 1 74 ? 1.380 -13.069 1.553 1.00 89.75 74 SER A CA 1
ATOM 620 C C . SER A 1 74 ? 2.107 -14.357 1.985 1.00 89.75 74 SER A C 1
ATOM 622 O O . SER A 1 74 ? 3.310 -14.504 1.762 1.00 89.75 74 SER A O 1
ATOM 624 N N . ASN A 1 75 ? 1.374 -15.319 2.562 1.00 89.38 75 ASN A N 1
ATOM 625 C CA . ASN A 1 75 ? 1.878 -16.640 2.934 1.00 89.38 75 ASN A CA 1
ATOM 626 C C . ASN A 1 75 ? 1.747 -17.702 1.825 1.00 89.38 75 ASN A C 1
ATOM 628 O O . ASN A 1 75 ? 2.343 -18.771 1.943 1.00 89.38 75 ASN A O 1
ATOM 632 N N . PHE A 1 76 ? 1.023 -17.438 0.737 1.00 91.31 76 PHE A N 1
ATOM 633 C CA . PHE A 1 76 ? 0.914 -18.368 -0.389 1.00 91.31 76 PHE A CA 1
ATOM 634 C C . PHE A 1 76 ? 2.165 -18.357 -1.294 1.00 91.31 76 PHE A C 1
ATOM 636 O O . PHE A 1 76 ? 3.031 -17.478 -1.183 1.00 91.31 76 PHE A O 1
ATOM 643 N N . PRO A 1 77 ? 2.309 -19.356 -2.184 1.00 90.81 77 PRO A N 1
ATOM 644 C CA . PRO A 1 77 ? 3.213 -19.276 -3.329 1.00 90.81 77 PRO A CA 1
ATOM 645 C C . PRO A 1 77 ? 2.763 -18.187 -4.314 1.00 90.81 77 PRO A C 1
ATOM 647 O O . PRO A 1 77 ? 1.563 -17.962 -4.474 1.00 90.81 77 PRO A O 1
ATOM 650 N N . ALA A 1 78 ? 3.712 -17.542 -5.001 1.00 88.25 78 ALA A N 1
ATOM 651 C CA . ALA A 1 78 ? 3.425 -16.450 -5.938 1.00 88.25 78 ALA A CA 1
ATOM 652 C C . ALA A 1 78 ? 2.451 -16.865 -7.060 1.00 88.25 78 ALA A C 1
ATOM 654 O O . ALA A 1 78 ? 1.523 -16.119 -7.365 1.00 88.25 78 ALA A O 1
ATOM 655 N N . ASP A 1 79 ? 2.588 -18.082 -7.594 1.00 86.50 79 ASP A N 1
ATOM 656 C CA . ASP A 1 79 ? 1.701 -18.610 -8.643 1.00 86.50 79 ASP A CA 1
ATOM 657 C C . ASP A 1 79 ? 0.237 -18.662 -8.190 1.00 86.50 79 ASP A C 1
ATOM 659 O O . ASP A 1 79 ? -0.676 -18.289 -8.926 1.00 86.50 79 ASP A O 1
ATOM 663 N N . LEU A 1 80 ? 0.005 -19.077 -6.940 1.00 87.81 80 LEU A N 1
ATOM 664 C CA . LEU A 1 80 ? -1.339 -19.146 -6.376 1.00 87.81 80 LEU A CA 1
ATOM 665 C C . LEU A 1 80 ? -1.907 -17.747 -6.114 1.00 87.81 80 LEU A C 1
ATOM 667 O O . LEU A 1 80 ? -3.100 -17.532 -6.324 1.00 87.81 80 LEU A O 1
ATOM 671 N N . MET A 1 81 ? -1.073 -16.787 -5.699 1.00 88.19 81 MET A N 1
ATOM 672 C CA . MET A 1 81 ? -1.504 -15.389 -5.575 1.00 88.19 81 MET A CA 1
ATOM 673 C C . MET A 1 81 ? -1.969 -14.835 -6.919 1.00 88.19 81 MET A C 1
ATOM 675 O O . MET A 1 81 ? -3.029 -14.215 -6.978 1.00 88.19 81 MET A O 1
ATOM 679 N N . MET A 1 82 ? -1.217 -15.094 -7.992 1.00 84.75 82 MET A N 1
ATOM 680 C CA . MET A 1 82 ? -1.570 -14.631 -9.334 1.00 84.75 82 MET A CA 1
ATOM 681 C C . MET A 1 82 ? -2.826 -15.300 -9.870 1.00 84.75 82 MET A C 1
ATOM 683 O O . MET A 1 82 ? -3.665 -14.612 -10.441 1.00 84.75 82 MET A O 1
ATOM 687 N N . LEU A 1 83 ? -3.014 -16.596 -9.617 1.00 84.31 83 LEU A N 1
ATOM 688 C CA . LEU A 1 83 ? -4.254 -17.283 -9.970 1.00 84.31 83 LEU A CA 1
ATOM 689 C C . LEU A 1 83 ? -5.464 -16.673 -9.242 1.00 84.31 83 LEU A C 1
ATOM 691 O O . LEU A 1 83 ? -6.516 -16.465 -9.845 1.00 84.31 83 LEU A O 1
ATOM 695 N N . ILE A 1 84 ? -5.334 -16.370 -7.946 1.00 85.06 84 ILE A N 1
ATOM 696 C CA . ILE A 1 84 ? -6.404 -15.720 -7.175 1.00 85.06 84 ILE A CA 1
ATOM 697 C C . ILE A 1 84 ? -6.668 -14.312 -7.709 1.00 85.06 84 ILE A C 1
ATOM 699 O O . ILE A 1 84 ? -7.826 -13.946 -7.905 1.00 85.06 84 ILE A O 1
ATOM 703 N N . TYR A 1 85 ? -5.612 -13.544 -7.981 1.00 82.75 85 TYR A N 1
ATOM 704 C CA . TYR A 1 85 ? -5.712 -12.214 -8.570 1.00 82.75 85 TYR A CA 1
ATOM 705 C C . TYR A 1 85 ? -6.414 -12.249 -9.931 1.00 82.75 85 TYR A C 1
ATOM 707 O O . TYR A 1 85 ? -7.339 -11.477 -10.153 1.00 82.75 85 TYR A O 1
ATOM 715 N N . GLU A 1 86 ? -6.030 -13.164 -10.822 1.00 80.50 86 GLU A N 1
ATOM 716 C CA . GLU A 1 86 ? -6.639 -13.339 -12.142 1.00 80.50 86 GLU A CA 1
ATOM 717 C C . GLU A 1 86 ? -8.134 -13.633 -12.015 1.00 80.50 86 GLU A C 1
ATOM 719 O O . GLU A 1 86 ? -8.956 -12.983 -12.659 1.00 80.50 86 GLU A O 1
ATOM 724 N N . ARG A 1 87 ? -8.508 -14.569 -11.133 1.00 81.06 87 ARG A N 1
ATOM 725 C CA . ARG A 1 87 ? -9.916 -14.906 -10.886 1.00 81.06 87 ARG A CA 1
ATOM 726 C C . ARG A 1 87 ? -10.692 -13.730 -10.311 1.00 81.06 87 ARG A C 1
ATOM 728 O O . ARG A 1 87 ? -11.826 -13.503 -10.723 1.00 81.06 87 ARG A O 1
ATOM 735 N N . PHE A 1 88 ? -10.097 -12.997 -9.375 1.00 78.00 88 PHE A N 1
ATOM 736 C CA . PHE A 1 88 ? -10.725 -11.828 -8.776 1.00 78.00 88 PHE A CA 1
ATOM 737 C C . PHE A 1 88 ? -10.918 -10.717 -9.814 1.00 78.00 88 PHE A C 1
ATOM 739 O O . PHE A 1 88 ? -12.039 -10.250 -9.995 1.00 78.00 88 PHE A O 1
ATOM 746 N N . SER A 1 89 ? -9.867 -10.396 -10.571 1.00 76.19 89 SER A N 1
ATOM 747 C CA . SER A 1 89 ? -9.895 -9.432 -11.670 1.00 76.19 89 SER A CA 1
ATOM 748 C C . SER A 1 89 ? -10.965 -9.808 -12.700 1.00 76.19 89 SER A C 1
ATOM 750 O O . SER A 1 89 ? -11.881 -9.026 -12.945 1.00 76.19 89 SER A O 1
ATOM 752 N N . ALA A 1 90 ? -10.959 -11.040 -13.215 1.00 76.62 90 ALA A N 1
ATOM 753 C CA . ALA A 1 90 ? -11.936 -11.502 -14.203 1.00 76.62 90 ALA A CA 1
ATOM 754 C C . ALA A 1 90 ? -13.393 -11.335 -13.735 1.00 76.62 90 ALA A C 1
ATOM 756 O O . ALA A 1 90 ? -14.247 -10.928 -14.517 1.00 76.62 90 ALA A O 1
ATOM 757 N N . VAL A 1 91 ? -13.682 -11.598 -12.454 1.00 73.44 91 VAL A N 1
ATOM 758 C CA . VAL A 1 91 ? -15.024 -11.389 -11.885 1.00 73.44 91 VAL A CA 1
ATOM 759 C C . VAL A 1 91 ? -15.363 -9.902 -11.759 1.00 73.44 91 VAL A C 1
ATOM 761 O O . VAL A 1 91 ? -16.511 -9.528 -11.984 1.00 73.44 91 VAL A O 1
ATOM 764 N N . THR A 1 92 ? -14.393 -9.042 -11.436 1.00 69.62 92 THR A N 1
ATOM 765 C CA . THR A 1 92 ? -14.616 -7.585 -11.371 1.00 69.62 92 THR A CA 1
ATOM 766 C C . THR A 1 92 ? -14.823 -6.928 -12.739 1.00 69.62 92 THR A C 1
ATOM 768 O O . THR A 1 92 ? -15.409 -5.852 -12.802 1.00 69.62 92 THR A O 1
ATOM 771 N N . TRP A 1 93 ? -14.405 -7.583 -13.827 1.00 68.62 93 TRP A N 1
ATOM 772 C CA . TRP A 1 93 ? -14.655 -7.142 -15.205 1.00 68.62 93 TRP A CA 1
ATOM 773 C C . TRP A 1 93 ? -15.898 -7.799 -15.845 1.00 68.62 93 TRP A C 1
ATOM 775 O O . TRP A 1 93 ? -16.299 -7.411 -16.942 1.00 68.62 93 TRP A O 1
ATOM 785 N N . ASP A 1 94 ? -16.551 -8.759 -15.174 1.00 73.12 94 ASP A N 1
ATOM 786 C CA . ASP A 1 94 ? -17.782 -9.423 -15.641 1.00 73.12 94 ASP A CA 1
ATOM 787 C C . ASP A 1 94 ? -19.016 -8.536 -15.394 1.00 73.12 94 ASP A C 1
ATOM 789 O O . ASP A 1 94 ? -19.825 -8.743 -14.483 1.00 73.12 94 ASP A O 1
ATOM 793 N N . TYR A 1 95 ? -19.138 -7.498 -16.221 1.00 67.81 95 TYR A N 1
ATOM 794 C CA . TYR A 1 95 ? -20.189 -6.489 -16.129 1.00 67.81 95 TYR A CA 1
ATOM 795 C C . TYR A 1 95 ? -21.623 -7.065 -16.161 1.00 67.81 95 TYR A C 1
ATOM 797 O O . TYR A 1 95 ? -22.432 -6.665 -15.318 1.00 67.81 95 TYR A O 1
ATOM 805 N N . PRO A 1 96 ? -21.967 -8.050 -17.022 1.00 73.88 96 PRO A N 1
ATOM 806 C CA . PRO A 1 96 ? -23.282 -8.693 -16.981 1.00 73.88 96 PRO A CA 1
ATOM 807 C C . PRO A 1 96 ? -23.596 -9.334 -15.627 1.00 73.88 96 PRO A C 1
ATOM 809 O O . PRO A 1 96 ? -24.709 -9.198 -15.110 1.00 73.88 96 PRO A O 1
ATOM 812 N N . ARG A 1 97 ? -22.620 -10.016 -15.020 1.00 73.88 97 ARG A N 1
ATOM 813 C CA . ARG A 1 97 ? -22.799 -10.652 -13.712 1.00 73.88 97 ARG A CA 1
ATOM 814 C C . ARG A 1 97 ? -22.904 -9.632 -12.585 1.00 73.88 97 ARG A C 1
ATOM 816 O O . ARG A 1 97 ? -23.687 -9.843 -11.659 1.00 73.88 97 ARG A O 1
ATOM 823 N N . ILE A 1 98 ? -22.163 -8.530 -12.678 1.00 69.00 98 ILE A N 1
ATOM 824 C CA . ILE A 1 98 ? -22.257 -7.395 -11.755 1.00 69.00 98 ILE A CA 1
ATOM 825 C C . ILE A 1 98 ? -23.654 -6.771 -11.811 1.00 69.00 98 ILE A C 1
ATOM 827 O O . ILE A 1 98 ? -24.273 -6.617 -10.760 1.00 69.00 98 ILE A O 1
ATOM 831 N N . ILE A 1 99 ? -24.187 -6.477 -13.005 1.00 71.19 99 ILE A N 1
ATOM 832 C CA . ILE A 1 99 ? -25.552 -5.947 -13.162 1.00 71.19 99 ILE A CA 1
ATOM 833 C C . ILE A 1 99 ? -26.576 -6.929 -12.589 1.00 71.19 99 ILE A C 1
ATOM 835 O O . ILE A 1 99 ? -27.430 -6.537 -11.798 1.00 71.19 99 ILE A O 1
ATOM 839 N N . ALA A 1 100 ? -26.464 -8.217 -12.920 1.00 75.00 100 ALA A N 1
ATOM 840 C CA . ALA A 1 100 ? -27.391 -9.227 -12.417 1.00 75.00 100 ALA A CA 1
ATOM 841 C C . ALA A 1 100 ? -27.349 -9.362 -10.881 1.00 75.00 100 ALA A C 1
ATOM 843 O O . ALA A 1 100 ? -28.374 -9.632 -10.252 1.00 75.00 100 ALA A O 1
ATOM 844 N N . ALA A 1 101 ? -26.178 -9.190 -10.258 1.00 72.06 101 ALA A N 1
ATOM 845 C CA . ALA A 1 101 ? -26.036 -9.168 -8.803 1.00 72.06 101 ALA A CA 1
ATOM 846 C C . ALA A 1 101 ? -26.605 -7.877 -8.187 1.00 72.06 101 ALA A C 1
ATOM 848 O O . ALA A 1 101 ? -27.289 -7.937 -7.163 1.00 72.06 101 ALA A O 1
ATOM 849 N N . ALA A 1 102 ? -26.370 -6.736 -8.835 1.00 68.88 102 ALA A N 1
ATOM 850 C CA . ALA A 1 102 ? -26.925 -5.434 -8.488 1.00 68.88 102 ALA A CA 1
ATOM 851 C C . ALA A 1 102 ? -28.464 -5.444 -8.489 1.00 68.88 102 ALA A C 1
ATOM 853 O O . ALA A 1 102 ? -29.078 -5.006 -7.520 1.00 68.88 102 ALA A O 1
ATOM 854 N N . ASP A 1 103 ? -29.091 -6.028 -9.511 1.00 68.94 103 ASP A N 1
ATOM 855 C CA . ASP A 1 103 ? -30.554 -6.111 -9.624 1.00 68.94 103 ASP A CA 1
ATOM 856 C C . ASP A 1 103 ? -31.192 -7.020 -8.558 1.00 68.94 103 ASP A C 1
ATOM 858 O O . ASP A 1 103 ? -32.353 -6.833 -8.177 1.00 68.94 103 ASP A O 1
ATOM 862 N N . ARG A 1 104 ? -30.429 -7.994 -8.036 1.00 71.69 104 ARG A N 1
ATOM 863 C CA . ARG A 1 104 ? -30.854 -8.854 -6.917 1.00 71.69 104 ARG A CA 1
ATOM 864 C C . ARG A 1 104 ? -30.795 -8.138 -5.568 1.00 71.69 104 ARG A C 1
ATOM 866 O O . ARG A 1 104 ? -31.599 -8.451 -4.691 1.00 71.69 104 ARG A O 1
ATOM 873 N N . TYR A 1 105 ? -29.875 -7.192 -5.387 1.00 64.06 105 TYR A N 1
ATOM 874 C CA . TYR A 1 105 ? -29.732 -6.430 -4.146 1.00 64.06 105 TYR A CA 1
ATOM 875 C C . TYR A 1 105 ? -30.573 -5.149 -4.189 1.00 64.06 105 TYR A C 1
ATOM 877 O O . TYR A 1 105 ? -30.142 -4.097 -4.649 1.00 64.06 105 TYR A O 1
ATOM 885 N N . GLN A 1 106 ? -31.798 -5.229 -3.662 1.00 61.59 106 GLN A N 1
ATOM 886 C CA . GLN A 1 106 ? -32.754 -4.112 -3.666 1.00 61.59 106 GLN A CA 1
ATOM 887 C C . GLN A 1 106 ? -32.771 -3.266 -2.386 1.00 61.59 106 GLN A C 1
ATOM 889 O O . GLN A 1 106 ? -33.728 -2.508 -2.182 1.00 61.59 106 GLN A O 1
ATOM 894 N N . ASP A 1 107 ? -31.743 -3.367 -1.540 1.00 66.19 107 ASP A N 1
ATOM 895 C CA . ASP A 1 107 ? -31.648 -2.575 -0.311 1.00 66.19 107 ASP A CA 1
ATOM 896 C C . ASP A 1 107 ? -31.737 -1.065 -0.644 1.00 66.19 107 ASP A C 1
ATOM 898 O O . ASP A 1 107 ? -30.901 -0.539 -1.389 1.00 66.19 107 ASP A O 1
ATOM 902 N N . PRO A 1 108 ? -32.760 -0.348 -0.131 1.00 62.44 108 PRO A N 1
ATOM 903 C CA . PRO A 1 108 ? -32.944 1.078 -0.378 1.00 62.44 108 PRO A CA 1
ATOM 904 C C . PRO A 1 108 ? -31.724 1.940 -0.026 1.00 62.44 108 PRO A C 1
ATOM 906 O O . PRO A 1 108 ? -31.514 2.964 -0.677 1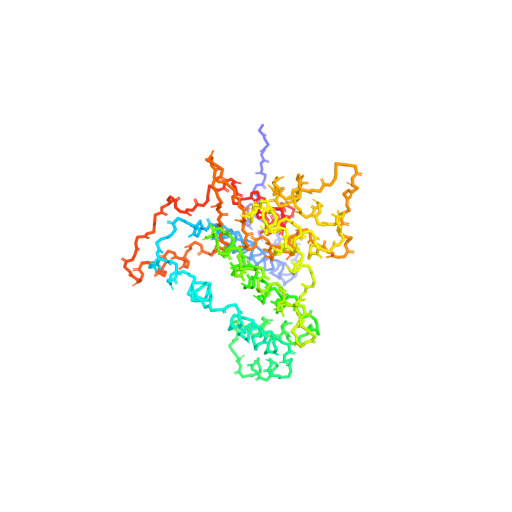.00 62.44 108 PRO A O 1
ATOM 909 N N . LEU A 1 109 ? -30.917 1.535 0.962 1.00 50.81 109 LEU A N 1
ATOM 910 C CA . LEU A 1 109 ? -29.730 2.269 1.412 1.00 50.81 109 LEU A CA 1
ATOM 911 C C . LEU A 1 109 ? -28.559 2.145 0.430 1.00 50.81 109 LEU A C 1
ATOM 913 O O . LEU A 1 109 ? -27.775 3.080 0.261 1.00 50.81 109 LEU A O 1
ATOM 917 N N . THR A 1 110 ? -28.446 1.009 -0.256 1.00 53.44 110 THR A N 1
ATOM 918 C CA . THR A 1 110 ? -27.345 0.744 -1.193 1.00 53.44 110 THR A CA 1
ATOM 919 C C . THR A 1 110 ? -27.738 1.001 -2.645 1.00 53.44 110 THR A C 1
ATOM 921 O O . THR A 1 110 ? -26.861 1.208 -3.479 1.00 53.44 110 THR A O 1
ATOM 924 N N . ARG A 1 111 ? -29.038 1.113 -2.950 1.00 63.69 111 ARG A N 1
ATOM 925 C CA . ARG A 1 111 ? -29.586 1.292 -4.307 1.00 63.69 111 ARG A CA 1
ATOM 926 C C . ARG A 1 111 ? -28.944 2.425 -5.112 1.00 63.69 111 ARG A C 1
ATOM 928 O O . ARG A 1 111 ? -28.721 2.265 -6.307 1.00 63.69 111 ARG A O 1
ATOM 935 N N . ALA A 1 112 ? -28.643 3.565 -4.488 1.00 59.88 112 ALA A N 1
ATOM 936 C CA . ALA A 1 112 ? -27.981 4.682 -5.172 1.00 59.88 112 ALA A CA 1
ATOM 937 C C . ALA A 1 112 ? -26.538 4.339 -5.588 1.00 59.88 112 ALA A C 1
ATOM 939 O O . ALA A 1 112 ? -26.121 4.683 -6.692 1.00 59.88 112 ALA A O 1
ATOM 940 N N . HIS A 1 113 ? -25.811 3.604 -4.741 1.00 56.16 113 HIS A N 1
ATOM 941 C CA . HIS A 1 113 ? -24.469 3.103 -5.036 1.00 56.16 113 HIS A CA 1
ATOM 942 C C . HIS A 1 113 ? -24.534 2.032 -6.129 1.00 56.16 113 HIS A C 1
ATOM 944 O O . HIS A 1 113 ? -23.834 2.137 -7.127 1.00 56.16 113 HIS A O 1
ATOM 950 N N . VAL A 1 114 ? -25.455 1.070 -5.995 1.00 62.94 114 VAL A N 1
ATOM 951 C CA . VAL A 1 114 ? -25.752 0.028 -6.994 1.00 62.94 114 VAL A CA 1
ATOM 952 C C . VAL A 1 114 ? -26.039 0.629 -8.374 1.00 62.94 114 VAL A C 1
ATOM 954 O O . VAL A 1 114 ? -25.455 0.210 -9.368 1.00 62.94 114 VAL A O 1
ATOM 957 N N . LYS A 1 115 ? -26.862 1.680 -8.441 1.00 63.62 115 LYS A N 1
ATOM 958 C CA . LYS A 1 115 ? -27.171 2.379 -9.694 1.00 63.62 115 LYS A CA 1
ATOM 959 C C . LYS A 1 115 ? -25.955 3.104 -10.284 1.00 63.62 115 LYS A C 1
ATOM 961 O O . LYS A 1 115 ? -25.798 3.112 -11.499 1.00 63.62 115 LYS A O 1
ATOM 966 N N . MET A 1 116 ? -25.074 3.654 -9.445 1.00 60.22 116 MET A N 1
ATOM 967 C CA . MET A 1 116 ? -23.800 4.233 -9.890 1.00 60.22 116 MET A CA 1
ATOM 968 C C . MET A 1 116 ? -22.896 3.174 -10.541 1.00 60.22 116 MET A C 1
ATOM 970 O O . MET A 1 116 ? -22.263 3.458 -11.556 1.00 60.22 116 MET A O 1
ATOM 974 N N . PHE A 1 117 ? -22.891 1.944 -10.012 1.00 59.91 117 PHE A N 1
ATOM 975 C CA . PHE A 1 117 ? -22.173 0.814 -10.612 1.00 59.91 117 PHE A CA 1
ATOM 976 C C . PHE A 1 117 ? -22.738 0.403 -11.982 1.00 59.91 117 PHE A C 1
ATOM 978 O O . PHE A 1 117 ? -21.979 -0.031 -12.842 1.00 59.91 117 PHE A O 1
ATOM 985 N N . GLN A 1 118 ? -24.043 0.581 -12.210 1.00 60.78 118 GLN A N 1
ATOM 986 C CA . GLN A 1 118 ? -24.702 0.263 -13.482 1.00 60.78 118 GLN A CA 1
ATOM 987 C C . GLN A 1 118 ? -24.479 1.327 -14.569 1.00 60.78 118 GLN A C 1
ATOM 989 O O . GLN A 1 118 ? -24.531 1.003 -15.745 1.00 60.78 118 GLN A O 1
ATOM 994 N N . THR A 1 119 ? -24.241 2.593 -14.222 1.00 57.12 119 THR A N 1
ATOM 995 C CA . THR A 1 119 ? -24.220 3.693 -15.210 1.00 57.12 119 THR A CA 1
ATOM 996 C C . THR A 1 119 ? -22.854 4.027 -15.808 1.00 57.12 119 THR A C 1
ATOM 998 O O . THR A 1 119 ? -22.791 4.855 -16.712 1.00 57.12 119 THR A O 1
ATOM 1001 N N . ILE A 1 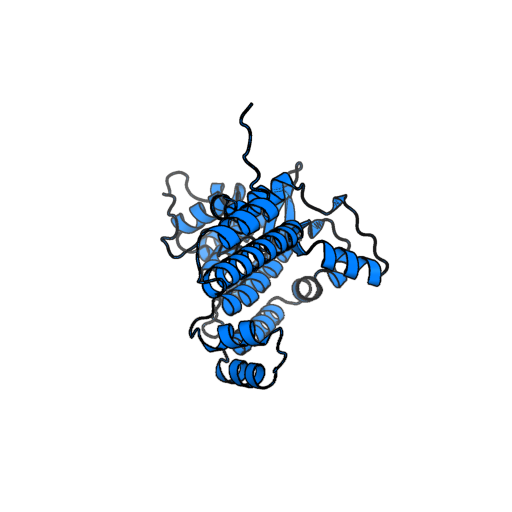120 ? -21.763 3.443 -15.310 1.00 54.50 120 ILE A N 1
ATOM 1002 C CA . ILE A 1 120 ? -20.405 3.789 -15.748 1.00 54.50 120 ILE A CA 1
ATOM 1003 C C . ILE A 1 120 ? -19.762 2.553 -16.391 1.00 54.50 120 ILE A C 1
ATOM 1005 O O . ILE A 1 120 ? -19.388 1.621 -15.686 1.00 54.50 120 ILE A O 1
ATOM 1009 N N . GLU A 1 121 ? -19.619 2.559 -17.723 1.00 49.53 121 GLU A N 1
ATOM 1010 C CA . GLU A 1 121 ? -18.979 1.480 -18.510 1.00 49.53 121 GLU A CA 1
ATOM 1011 C C . GLU A 1 121 ? -17.513 1.218 -18.104 1.00 49.53 121 GLU A C 1
ATOM 1013 O O . GLU A 1 121 ? -16.989 0.132 -18.325 1.00 49.53 121 GLU A O 1
ATOM 1018 N N . TRP A 1 122 ? -16.866 2.196 -17.465 1.00 51.38 122 TRP A N 1
ATOM 1019 C CA . TRP A 1 122 ? -15.526 2.118 -16.880 1.00 51.38 122 TRP A CA 1
ATOM 1020 C C . TRP A 1 122 ? -15.590 2.546 -15.419 1.00 51.38 122 TRP A C 1
ATOM 1022 O O . TRP A 1 122 ? -15.431 3.728 -15.119 1.00 51.38 122 TRP A O 1
ATOM 1032 N N . ASN A 1 123 ? -15.877 1.632 -14.495 1.00 52.44 123 ASN A N 1
ATOM 1033 C CA . ASN A 1 123 ? -15.943 2.019 -13.091 1.00 52.44 123 ASN A CA 1
ATOM 1034 C C . ASN A 1 123 ? -14.544 1.974 -12.442 1.00 52.44 123 ASN A C 1
ATOM 1036 O O . ASN A 1 123 ? -14.043 0.876 -12.179 1.00 52.44 123 ASN A O 1
ATOM 1040 N N . PRO A 1 124 ? -13.931 3.130 -12.116 1.00 53.53 124 PRO A N 1
ATOM 1041 C CA . PRO A 1 124 ? -12.630 3.180 -11.449 1.00 53.53 124 PRO A CA 1
ATOM 1042 C C . PRO A 1 124 ? -12.632 2.487 -10.076 1.00 53.53 124 PRO A C 1
ATOM 1044 O O . PRO A 1 124 ? -11.580 2.109 -9.573 1.00 53.53 124 PRO A O 1
ATOM 1047 N N . LEU A 1 125 ? -13.797 2.246 -9.460 1.00 52.31 125 LEU A N 1
ATOM 1048 C CA . LEU A 1 125 ? -13.879 1.501 -8.200 1.00 52.31 125 LEU A CA 1
ATOM 1049 C C . LEU A 1 125 ? -13.450 0.033 -8.350 1.00 52.31 125 LEU A C 1
ATOM 1051 O O . LEU A 1 125 ? -12.840 -0.509 -7.428 1.00 52.31 125 LEU A O 1
ATOM 1055 N N . TYR A 1 126 ? -13.738 -0.614 -9.487 1.00 56.31 126 TYR A N 1
ATOM 1056 C CA . TYR A 1 126 ? -13.373 -2.021 -9.703 1.00 56.31 126 TYR A CA 1
ATOM 1057 C C . TYR A 1 126 ? -11.872 -2.184 -9.938 1.00 56.31 126 TYR A C 1
ATOM 1059 O O . TYR A 1 126 ? -11.250 -3.051 -9.323 1.00 56.31 126 TYR A O 1
ATOM 1067 N N . SER A 1 127 ? -11.274 -1.299 -10.745 1.00 62.69 127 SER A N 1
ATOM 1068 C CA . SER A 1 127 ? -9.820 -1.258 -10.925 1.00 62.69 127 SER A CA 1
ATOM 1069 C C . SER A 1 127 ? -9.104 -0.938 -9.615 1.00 62.69 127 SER A C 1
ATOM 1071 O O . SER A 1 127 ? -8.056 -1.524 -9.339 1.00 62.69 127 SER A O 1
ATOM 1073 N N . ASN A 1 128 ? -9.685 -0.080 -8.770 1.00 70.44 128 ASN A N 1
ATOM 1074 C CA . ASN A 1 128 ? -9.070 0.320 -7.509 1.00 70.44 128 ASN A CA 1
ATOM 1075 C C . ASN A 1 128 ? -9.018 -0.823 -6.497 1.00 70.44 128 ASN A C 1
ATOM 1077 O O . ASN A 1 128 ? -7.955 -1.048 -5.941 1.00 70.44 128 ASN A O 1
ATOM 1081 N N . LEU A 1 129 ? -10.086 -1.606 -6.303 1.00 73.00 129 LEU A N 1
ATOM 1082 C CA . LEU A 1 129 ? -10.064 -2.724 -5.341 1.00 73.00 129 LEU A CA 1
ATOM 1083 C C . LEU A 1 129 ? -9.028 -3.797 -5.702 1.00 73.00 129 LEU A C 1
ATOM 1085 O O . LEU A 1 129 ? -8.286 -4.277 -4.844 1.00 73.00 129 LEU A O 1
ATOM 1089 N N . VAL A 1 130 ? -8.967 -4.170 -6.981 1.00 75.94 130 VAL A N 1
ATOM 1090 C CA . VAL A 1 130 ? -8.007 -5.160 -7.489 1.00 75.94 130 VAL A CA 1
ATOM 1091 C C . VAL A 1 130 ? -6.572 -4.629 -7.382 1.00 75.94 130 VAL A C 1
ATOM 1093 O O . VAL A 1 130 ? -5.655 -5.372 -7.022 1.00 75.94 130 VAL A O 1
ATOM 1096 N N . THR A 1 131 ? -6.381 -3.332 -7.636 1.00 79.38 131 THR A N 1
ATOM 1097 C CA . THR A 1 131 ? -5.085 -2.654 -7.508 1.00 79.38 131 THR A CA 1
ATOM 1098 C C . THR A 1 131 ? -4.647 -2.532 -6.051 1.00 79.38 131 THR A C 1
ATOM 1100 O O . THR A 1 131 ? -3.551 -2.979 -5.728 1.00 79.38 131 THR A O 1
ATOM 1103 N N . GLU A 1 132 ? -5.503 -2.014 -5.161 1.00 83.50 132 GLU A N 1
ATOM 1104 C CA . GLU A 1 132 ? -5.277 -1.921 -3.709 1.00 83.50 132 GLU A CA 1
ATOM 1105 C C . GLU A 1 132 ? -4.828 -3.268 -3.153 1.00 83.50 132 GLU A C 1
ATOM 1107 O O . GLU A 1 132 ? -3.847 -3.351 -2.417 1.00 83.50 132 GLU A O 1
ATOM 1112 N N . PHE A 1 133 ? -5.500 -4.338 -3.566 1.00 83.69 133 PHE A N 1
ATOM 1113 C CA . PHE A 1 133 ? -5.189 -5.693 -3.153 1.00 83.69 133 PHE A CA 1
ATOM 1114 C C . PHE A 1 133 ? -3.790 -6.156 -3.585 1.00 83.69 133 PHE A C 1
ATOM 1116 O O . PHE A 1 133 ? -2.993 -6.559 -2.734 1.00 83.69 133 PHE A O 1
ATOM 1123 N N . LEU A 1 134 ? -3.463 -6.082 -4.881 1.00 87.56 134 LEU A N 1
ATOM 1124 C CA . LEU A 1 134 ? -2.163 -6.535 -5.391 1.00 87.56 134 LEU A CA 1
ATOM 1125 C C . LEU A 1 134 ? -1.012 -5.689 -4.839 1.00 87.56 134 LEU A C 1
ATOM 1127 O O . LEU A 1 134 ? 0.012 -6.226 -4.418 1.00 87.56 134 LEU A O 1
ATOM 1131 N N . VAL A 1 135 ? -1.212 -4.373 -4.783 1.00 89.88 135 VAL A N 1
ATOM 1132 C CA . VAL A 1 135 ? -0.268 -3.415 -4.204 1.00 89.88 135 VAL A CA 1
ATOM 1133 C C . VAL A 1 135 ? -0.032 -3.710 -2.720 1.00 89.88 135 VAL A C 1
ATOM 1135 O O . VAL A 1 135 ? 1.115 -3.702 -2.280 1.00 89.88 135 VAL A O 1
ATOM 1138 N N . SER A 1 136 ? -1.075 -4.039 -1.953 1.00 91.88 136 SER A N 1
ATOM 1139 C CA . SER A 1 136 ? -0.955 -4.362 -0.523 1.00 91.88 136 SER A CA 1
ATOM 1140 C C . SER A 1 136 ? -0.218 -5.665 -0.257 1.00 91.88 136 SER A C 1
ATOM 1142 O O . SER A 1 136 ? 0.615 -5.730 0.652 1.00 91.88 136 SER A O 1
ATOM 1144 N N . VAL A 1 137 ? -0.481 -6.702 -1.055 1.00 93.12 137 VAL A N 1
ATOM 1145 C CA . VAL A 1 137 ? 0.268 -7.962 -0.971 1.00 93.12 137 VAL A CA 1
ATOM 1146 C C . VAL A 1 137 ? 1.725 -7.722 -1.364 1.00 93.12 137 VAL A C 1
ATOM 1148 O O . VAL A 1 137 ? 2.625 -8.093 -0.614 1.00 93.12 137 VAL A O 1
ATOM 1151 N N . GLY A 1 138 ? 1.981 -7.031 -2.477 1.00 94.06 138 GLY A N 1
ATOM 1152 C CA . GLY A 1 138 ? 3.340 -6.735 -2.928 1.00 94.06 138 GLY A CA 1
ATOM 1153 C C . GLY A 1 138 ? 4.143 -5.893 -1.930 1.00 94.06 138 GLY A C 1
ATOM 1154 O O . GLY A 1 138 ? 5.281 -6.232 -1.608 1.00 94.06 138 GLY A O 1
ATOM 1155 N N . ALA A 1 139 ? 3.525 -4.858 -1.358 1.00 94.56 139 ALA A N 1
ATOM 1156 C CA . ALA A 1 139 ? 4.106 -4.050 -0.288 1.00 94.56 139 ALA A CA 1
ATOM 1157 C C . ALA A 1 139 ? 4.430 -4.897 0.953 1.00 94.56 139 ALA A C 1
ATOM 1159 O O . ALA A 1 139 ? 5.503 -4.754 1.537 1.00 94.56 139 ALA A O 1
ATOM 1160 N N . THR A 1 140 ? 3.538 -5.821 1.322 1.00 96.00 140 THR A N 1
ATOM 1161 C CA . THR A 1 140 ? 3.748 -6.749 2.441 1.00 96.00 140 THR A CA 1
ATOM 1162 C C . THR A 1 140 ? 4.936 -7.677 2.189 1.00 96.00 140 THR A C 1
ATOM 1164 O O . THR A 1 140 ? 5.775 -7.860 3.073 1.00 96.00 140 THR A O 1
ATOM 1167 N N . LEU A 1 141 ? 5.050 -8.246 0.985 1.00 96.56 141 LEU A N 1
ATOM 1168 C CA . LEU A 1 141 ? 6.196 -9.075 0.603 1.00 96.56 141 LEU A CA 1
ATOM 1169 C C . LEU A 1 141 ? 7.508 -8.286 0.691 1.00 96.56 141 LEU A C 1
ATOM 1171 O O . LEU A 1 141 ? 8.490 -8.807 1.215 1.00 96.56 141 LEU A O 1
ATOM 1175 N N . ALA A 1 142 ? 7.510 -7.025 0.253 1.00 95.94 142 ALA A N 1
ATOM 1176 C CA . ALA A 1 142 ? 8.687 -6.166 0.311 1.00 95.94 142 ALA A CA 1
ATOM 1177 C C . ALA A 1 142 ? 9.153 -5.898 1.748 1.00 95.94 142 ALA A C 1
ATOM 1179 O O . ALA A 1 142 ? 10.299 -6.185 2.091 1.00 95.94 142 ALA A O 1
ATOM 1180 N N . VAL A 1 143 ? 8.264 -5.406 2.618 1.00 95.19 143 VAL A N 1
ATOM 1181 C CA . VAL A 1 143 ? 8.642 -5.037 3.997 1.00 95.19 143 VAL A CA 1
ATOM 1182 C C . VAL A 1 143 ? 8.931 -6.241 4.893 1.00 95.19 143 VAL A C 1
ATOM 1184 O O . VAL A 1 143 ? 9.590 -6.091 5.917 1.00 95.19 143 VAL A O 1
ATOM 1187 N N . THR A 1 144 ? 8.472 -7.436 4.510 1.00 94.19 144 THR A N 1
ATOM 1188 C CA . THR A 1 144 ? 8.802 -8.699 5.194 1.00 94.19 144 THR A CA 1
ATOM 1189 C C . THR A 1 144 ? 10.016 -9.417 4.596 1.00 94.19 144 THR A C 1
ATOM 1191 O O . THR A 1 144 ? 10.320 -10.537 5.000 1.00 94.19 144 THR A O 1
ATOM 1194 N N . GLY A 1 145 ? 10.724 -8.798 3.643 1.00 93.88 145 GLY A N 1
ATOM 1195 C CA . GLY A 1 145 ? 11.947 -9.347 3.049 1.00 93.88 145 GLY A CA 1
ATOM 1196 C C . GLY A 1 145 ? 11.725 -10.500 2.063 1.00 93.88 145 GLY A C 1
ATOM 1197 O O . GLY A 1 145 ? 12.680 -11.145 1.640 1.00 93.88 145 GLY A O 1
ATOM 1198 N N . GLN A 1 146 ? 10.488 -10.767 1.643 1.00 95.88 146 GLN A N 1
ATOM 1199 C CA . GLN A 1 146 ? 10.148 -11.810 0.666 1.00 95.88 146 GLN A CA 1
ATOM 1200 C C . GLN A 1 146 ? 10.341 -11.321 -0.781 1.00 95.88 146 GLN A C 1
ATOM 1202 O O . GLN A 1 146 ? 9.467 -11.477 -1.636 1.00 95.88 146 GLN A O 1
ATOM 1207 N N . ILE A 1 147 ? 11.501 -10.727 -1.063 1.00 96.44 147 ILE A N 1
ATOM 1208 C CA . ILE A 1 147 ? 11.794 -10.026 -2.321 1.00 96.44 147 ILE A CA 1
ATOM 1209 C C . ILE A 1 147 ? 11.767 -10.972 -3.522 1.00 96.44 147 ILE A C 1
ATOM 1211 O O . ILE A 1 147 ? 11.108 -10.671 -4.512 1.00 96.44 147 ILE A O 1
ATOM 1215 N N . ALA A 1 148 ? 12.364 -12.162 -3.413 1.00 95.50 148 ALA A N 1
ATOM 1216 C CA . ALA A 1 148 ? 12.319 -13.162 -4.483 1.00 95.50 148 ALA A CA 1
ATOM 1217 C C . ALA A 1 148 ? 10.875 -13.541 -4.869 1.00 95.50 148 ALA A C 1
ATOM 1219 O O . ALA A 1 148 ? 10.553 -13.698 -6.046 1.00 95.50 148 ALA A O 1
ATOM 1220 N N . LYS A 1 149 ? 9.976 -13.629 -3.879 1.00 95.25 149 LYS A N 1
ATOM 1221 C CA . LYS A 1 149 ? 8.555 -13.919 -4.104 1.00 95.25 149 LYS A CA 1
ATOM 1222 C C . LYS A 1 149 ? 7.841 -12.744 -4.782 1.00 95.25 149 LYS A C 1
ATOM 1224 O O . LYS A 1 149 ? 7.026 -12.967 -5.672 1.00 95.25 149 LYS A O 1
ATOM 1229 N N . LEU A 1 150 ? 8.168 -11.508 -4.401 1.00 95.06 150 LEU A N 1
ATOM 1230 C CA . LEU A 1 150 ? 7.668 -10.301 -5.062 1.00 95.06 150 LEU A CA 1
ATOM 1231 C C . LEU A 1 150 ? 8.134 -10.215 -6.524 1.00 95.06 150 LEU A C 1
ATOM 1233 O O . LEU A 1 150 ? 7.327 -9.945 -7.407 1.00 95.06 150 LEU A O 1
ATOM 1237 N N . MET A 1 151 ? 9.404 -10.509 -6.805 1.00 94.56 151 MET A N 1
ATOM 1238 C CA . MET A 1 151 ? 9.929 -10.556 -8.176 1.00 94.56 151 MET A CA 1
ATOM 1239 C C . MET A 1 151 ? 9.197 -11.606 -9.021 1.00 94.56 151 MET A C 1
ATOM 1241 O O . MET A 1 151 ? 8.795 -11.340 -10.153 1.00 94.56 151 MET A O 1
ATOM 1245 N N . HIS A 1 152 ? 8.955 -12.790 -8.449 1.00 92.06 152 HIS A N 1
ATOM 1246 C CA . HIS A 1 152 ? 8.189 -13.856 -9.099 1.00 92.06 152 HIS A CA 1
ATOM 1247 C C . HIS A 1 152 ? 6.756 -13.413 -9.429 1.00 92.06 152 HIS A C 1
ATOM 1249 O O . HIS A 1 152 ? 6.279 -13.669 -10.537 1.00 92.06 152 HIS A O 1
ATOM 1255 N N . LEU A 1 153 ? 6.093 -12.716 -8.498 1.00 89.00 153 LEU A N 1
ATOM 1256 C CA . LEU A 1 153 ? 4.759 -12.136 -8.684 1.00 89.00 153 LEU A CA 1
ATOM 1257 C C . LEU A 1 153 ? 4.732 -11.166 -9.877 1.00 89.00 153 LEU A C 1
ATOM 1259 O O . LEU A 1 153 ? 3.855 -11.265 -10.734 1.00 89.00 153 LEU A O 1
ATOM 1263 N N . VAL A 1 154 ? 5.724 -10.274 -9.975 1.00 89.00 154 VAL A N 1
ATOM 1264 C CA . VAL A 1 154 ? 5.838 -9.314 -11.086 1.00 89.00 154 VAL A CA 1
ATOM 1265 C C . VAL A 1 154 ? 6.070 -10.025 -12.420 1.00 89.00 154 VAL A C 1
ATOM 1267 O O . VAL A 1 154 ? 5.376 -9.725 -13.385 1.00 89.00 154 VAL A O 1
ATOM 1270 N N . ASN A 1 155 ? 6.947 -11.027 -12.489 1.00 87.88 155 ASN A N 1
ATOM 1271 C CA . ASN A 1 155 ? 7.164 -11.780 -13.733 1.00 87.88 155 ASN A CA 1
ATOM 1272 C C . ASN A 1 155 ? 5.871 -12.441 -14.251 1.00 87.88 155 ASN A C 1
ATOM 1274 O O . ASN A 1 155 ? 5.621 -12.475 -15.453 1.00 87.88 155 ASN A O 1
ATOM 1278 N N . HIS A 1 156 ? 5.023 -12.942 -13.348 1.00 80.75 156 HIS A N 1
ATOM 1279 C CA . HIS A 1 156 ? 3.747 -13.564 -13.718 1.00 80.75 156 HIS A CA 1
ATOM 1280 C C . HIS A 1 156 ? 2.669 -12.542 -14.096 1.00 80.75 156 HIS A C 1
ATOM 1282 O O . HIS A 1 156 ? 1.756 -12.865 -14.856 1.00 80.75 156 HIS A O 1
ATOM 1288 N N . SER A 1 157 ? 2.784 -11.304 -13.609 1.00 75.69 157 SER A N 1
ATOM 1289 C CA . SER A 1 157 ? 1.872 -10.211 -13.959 1.00 75.69 157 SER A CA 1
ATOM 1290 C C . SER A 1 157 ? 1.967 -9.779 -15.424 1.00 75.69 157 SER A C 1
ATOM 1292 O O . SER A 1 157 ? 1.008 -9.239 -15.964 1.00 75.69 157 SER A O 1
ATOM 1294 N N . SER A 1 158 ? 3.086 -10.069 -16.094 1.00 65.81 158 SER A N 1
ATOM 1295 C CA . SER A 1 158 ? 3.301 -9.776 -17.516 1.00 65.81 158 SER A CA 1
ATOM 1296 C C . SER A 1 158 ? 2.704 -10.831 -18.465 1.00 65.81 158 SER A C 1
ATOM 1298 O O . SER A 1 158 ? 2.894 -10.745 -19.678 1.00 65.81 158 SER A O 1
ATOM 1300 N N . SER A 1 159 ? 1.988 -11.833 -17.940 1.00 64.94 159 SER A N 1
ATOM 1301 C CA . SER A 1 159 ? 1.305 -12.846 -18.751 1.00 64.94 159 SER A CA 1
ATOM 1302 C C . SER A 1 159 ? 0.166 -12.221 -19.575 1.00 64.94 159 SER A C 1
ATOM 1304 O O . SER A 1 159 ? -0.663 -11.505 -19.013 1.00 64.94 159 SER A O 1
ATOM 1306 N N . PRO A 1 160 ? 0.035 -12.534 -20.881 1.00 57.44 160 PRO A N 1
ATOM 1307 C CA . PRO A 1 160 ? -1.008 -11.972 -21.750 1.00 57.44 160 PRO A CA 1
ATOM 1308 C C . PRO A 1 160 ? -2.442 -12.326 -21.319 1.00 57.44 160 PRO A C 1
ATOM 1310 O O . PRO A 1 160 ? -3.399 -11.745 -21.825 1.00 57.44 160 PRO A O 1
ATOM 1313 N N . HIS A 1 161 ? -2.600 -13.274 -20.393 1.00 56.09 161 HIS A N 1
ATOM 1314 C CA . HIS A 1 161 ? -3.891 -13.692 -19.849 1.00 56.09 161 HIS A CA 1
ATOM 1315 C C . HIS A 1 161 ? -4.299 -12.933 -18.579 1.00 56.09 161 HIS A C 1
ATOM 1317 O O . HIS A 1 161 ? -5.457 -13.015 -18.177 1.00 56.09 161 HIS A O 1
ATOM 1323 N N . ILE A 1 162 ? -3.382 -12.178 -17.961 1.00 58.81 162 ILE A N 1
ATOM 1324 C CA . ILE A 1 162 ? -3.629 -11.451 -16.715 1.00 58.81 162 ILE A CA 1
ATOM 1325 C C . ILE A 1 162 ? -3.370 -9.961 -16.968 1.00 58.81 162 ILE A C 1
ATOM 1327 O O . ILE A 1 162 ? -2.216 -9.538 -16.963 1.00 58.81 162 ILE A O 1
ATOM 1331 N N . PRO A 1 163 ? -4.405 -9.131 -17.182 1.00 61.31 163 PRO A N 1
ATOM 1332 C CA . PRO A 1 163 ? -4.214 -7.703 -17.392 1.00 61.31 163 PRO A CA 1
ATOM 1333 C C . PRO A 1 163 ? -3.925 -7.021 -16.047 1.00 61.31 163 PRO A C 1
ATOM 1335 O O . PRO A 1 163 ? -4.796 -6.383 -15.459 1.00 61.31 163 PRO A O 1
ATOM 1338 N N . VAL A 1 164 ? -2.707 -7.183 -15.525 1.00 70.44 164 VAL A N 1
ATOM 1339 C CA . VAL A 1 164 ? -2.207 -6.300 -14.468 1.00 70.44 164 VAL A CA 1
ATOM 1340 C C . VAL A 1 164 ? -1.832 -4.982 -15.122 1.00 70.44 164 VAL A C 1
ATOM 1342 O O . VAL A 1 164 ? -1.047 -4.967 -16.071 1.00 70.44 164 VAL A O 1
ATOM 1345 N N . ASP A 1 165 ? -2.370 -3.881 -14.601 1.00 75.44 165 ASP A N 1
ATOM 1346 C CA . ASP A 1 165 ? -2.012 -2.544 -15.065 1.00 75.44 165 ASP A CA 1
ATOM 1347 C C . ASP A 1 165 ? -0.484 -2.374 -15.022 1.00 75.44 165 ASP A C 1
ATOM 1349 O O . ASP A 1 165 ? 0.163 -2.613 -13.997 1.00 75.44 165 ASP A O 1
ATOM 1353 N N . SER A 1 166 ? 0.101 -1.963 -16.148 1.00 77.31 166 SER A N 1
ATOM 1354 C CA . SER A 1 166 ? 1.549 -1.784 -16.270 1.00 77.31 166 SER A CA 1
ATOM 1355 C C . SER A 1 166 ? 2.127 -0.841 -15.207 1.00 77.31 166 SER A C 1
ATOM 1357 O O . SER A 1 166 ? 3.263 -1.033 -14.789 1.00 77.31 166 SER A O 1
ATOM 1359 N N . LYS A 1 167 ? 1.354 0.122 -14.692 1.00 78.38 167 LYS A N 1
ATOM 1360 C CA . LYS A 1 167 ? 1.754 1.013 -13.593 1.00 78.38 167 LYS A CA 1
ATOM 1361 C C . LYS A 1 167 ? 1.895 0.272 -12.271 1.00 78.38 167 LYS A C 1
ATOM 1363 O O . LYS A 1 167 ? 2.784 0.603 -11.494 1.00 78.38 167 LYS A O 1
ATOM 1368 N N . VAL A 1 168 ? 1.042 -0.720 -12.011 1.00 82.62 168 VAL A N 1
ATOM 1369 C CA . VAL A 1 168 ? 1.152 -1.564 -10.813 1.00 82.62 168 VAL A CA 1
ATOM 1370 C C . VAL A 1 168 ? 2.411 -2.415 -10.911 1.00 82.62 168 VAL A C 1
ATOM 1372 O O . VAL A 1 168 ? 3.165 -2.488 -9.947 1.00 82.62 168 VAL A O 1
ATOM 1375 N N . GLN A 1 169 ? 2.705 -2.970 -12.090 1.00 85.62 169 GLN A N 1
ATOM 1376 C CA . GLN A 1 169 ? 3.957 -3.702 -12.322 1.00 85.62 169 GLN A CA 1
ATOM 1377 C C . GLN A 1 169 ? 5.181 -2.802 -12.093 1.00 85.62 169 GLN A C 1
ATOM 1379 O O . GLN A 1 169 ? 6.081 -3.165 -11.336 1.00 85.62 169 GLN A O 1
ATOM 1384 N N . GLN A 1 170 ? 5.173 -1.595 -12.672 1.00 86.44 170 GLN A N 1
ATOM 1385 C CA . GLN A 1 170 ? 6.232 -0.599 -12.483 1.00 86.44 170 GLN A CA 1
ATOM 1386 C C . GLN A 1 170 ? 6.389 -0.222 -11.009 1.00 86.44 170 GLN A C 1
ATOM 1388 O O . GLN A 1 170 ? 7.505 -0.200 -10.500 1.00 86.44 170 GLN A O 1
ATOM 1393 N N . PHE A 1 171 ? 5.286 0.029 -10.301 1.00 88.62 171 PHE A N 1
ATOM 1394 C CA . PHE A 1 171 ? 5.311 0.331 -8.874 1.00 88.62 171 PHE A CA 1
ATOM 1395 C C . PHE A 1 171 ? 5.948 -0.796 -8.069 1.00 88.62 171 PHE A C 1
ATOM 1397 O O . PHE A 1 171 ? 6.856 -0.535 -7.284 1.00 88.62 171 PHE A O 1
ATOM 1404 N N . LEU A 1 172 ? 5.537 -2.045 -8.291 1.00 91.88 172 LEU A N 1
ATOM 1405 C CA . LEU A 1 172 ? 6.119 -3.194 -7.601 1.00 91.88 172 LEU A CA 1
ATOM 1406 C C . LEU A 1 172 ? 7.615 -3.354 -7.911 1.00 91.88 172 LEU A C 1
ATOM 1408 O O . LEU A 1 172 ? 8.387 -3.661 -7.005 1.00 91.88 172 LEU A O 1
ATOM 1412 N N . ALA A 1 173 ? 8.055 -3.077 -9.140 1.00 92.69 173 ALA A N 1
ATOM 1413 C CA . ALA A 1 173 ? 9.477 -3.061 -9.483 1.00 92.69 173 ALA A CA 1
ATOM 1414 C C . ALA A 1 173 ? 10.241 -1.934 -8.759 1.00 92.69 173 ALA A C 1
ATOM 1416 O O . ALA A 1 173 ? 11.318 -2.173 -8.215 1.00 92.69 173 ALA A O 1
ATOM 1417 N N . VAL A 1 174 ? 9.676 -0.726 -8.657 1.00 93.25 174 VAL A N 1
ATOM 1418 C CA . VAL A 1 174 ? 10.276 0.366 -7.867 1.00 93.25 174 VAL A CA 1
ATOM 1419 C C . VAL A 1 174 ? 10.317 0.013 -6.372 1.00 93.25 174 VAL A C 1
ATOM 1421 O O . VAL A 1 174 ? 11.291 0.329 -5.693 1.00 93.25 174 VAL A O 1
ATOM 1424 N N . VAL A 1 175 ? 9.315 -0.696 -5.851 1.00 94.88 175 VAL A N 1
ATOM 1425 C CA . VAL A 1 175 ? 9.333 -1.234 -4.480 1.00 94.88 175 VAL A CA 1
ATOM 1426 C C . VAL A 1 175 ? 10.469 -2.252 -4.303 1.00 94.88 175 VAL A C 1
ATOM 1428 O O . VAL A 1 175 ? 11.161 -2.217 -3.287 1.00 94.88 175 VAL A O 1
ATOM 1431 N N . VAL A 1 176 ? 10.730 -3.117 -5.292 1.00 96.00 176 VAL A N 1
ATOM 1432 C CA . VAL A 1 176 ? 11.908 -4.007 -5.272 1.00 96.00 176 VAL A CA 1
ATOM 1433 C C . VAL A 1 176 ? 13.211 -3.205 -5.303 1.00 96.00 176 VAL A C 1
ATOM 1435 O O . VAL A 1 176 ? 14.133 -3.561 -4.579 1.00 96.00 176 VAL A O 1
ATOM 1438 N N . LEU A 1 177 ? 13.301 -2.104 -6.054 1.00 94.88 177 LEU A N 1
ATOM 1439 C CA . LEU A 1 177 ? 14.478 -1.224 -5.993 1.00 94.88 177 LEU A CA 1
ATOM 1440 C C . LEU A 1 177 ? 14.680 -0.605 -4.607 1.00 94.88 177 LEU A C 1
ATOM 1442 O O . LEU A 1 177 ? 15.815 -0.428 -4.176 1.00 94.88 177 LEU A O 1
ATOM 1446 N N . GLU A 1 178 ? 13.595 -0.269 -3.909 1.00 95.69 178 GLU A N 1
ATOM 1447 C CA . GLU A 1 178 ? 13.678 0.351 -2.588 1.00 95.69 178 GLU A CA 1
ATOM 1448 C C . GLU A 1 178 ? 14.082 -0.646 -1.494 1.00 95.69 178 GLU A C 1
ATOM 1450 O O . GLU A 1 178 ? 14.802 -0.275 -0.570 1.00 95.69 178 GLU A O 1
ATOM 1455 N N . TYR A 1 179 ? 13.633 -1.903 -1.573 1.00 95.50 179 TYR A N 1
ATOM 1456 C CA . TYR A 1 179 ? 13.766 -2.866 -0.469 1.00 95.50 179 TYR A CA 1
ATOM 1457 C C . TYR A 1 179 ? 14.567 -4.134 -0.801 1.00 95.50 179 TYR A C 1
ATOM 1459 O O . TYR A 1 179 ? 14.924 -4.876 0.109 1.00 95.50 179 TYR A O 1
ATOM 1467 N N . GLY A 1 180 ? 14.859 -4.391 -2.076 1.00 92.25 180 GLY A N 1
ATOM 1468 C CA . GLY A 1 180 ? 15.451 -5.637 -2.577 1.00 92.25 180 GLY A CA 1
ATOM 1469 C C . GLY A 1 180 ? 16.974 -5.700 -2.608 1.00 92.25 180 GLY A C 1
ATOM 1470 O O . GLY A 1 180 ? 17.526 -6.715 -3.027 1.00 92.25 180 GLY A O 1
ATOM 1471 N N . GLY A 1 181 ? 17.655 -4.632 -2.185 1.00 91.06 181 GLY A N 1
ATOM 1472 C CA . GLY A 1 181 ? 19.114 -4.565 -2.161 1.00 91.06 181 GLY A CA 1
ATOM 1473 C C . GLY A 1 181 ? 19.766 -4.588 -3.551 1.00 91.06 181 GLY A C 1
ATOM 1474 O O . GLY A 1 181 ? 19.108 -4.511 -4.589 1.00 91.06 181 GLY A O 1
ATOM 1475 N N . LEU A 1 182 ? 21.100 -4.676 -3.569 1.00 90.81 182 LEU A N 1
ATOM 1476 C CA . LEU A 1 182 ? 21.891 -4.612 -4.807 1.00 90.81 182 LEU A CA 1
ATOM 1477 C C . LEU A 1 182 ? 21.651 -5.811 -5.734 1.00 90.81 182 LEU A C 1
ATOM 1479 O O . LEU A 1 182 ? 21.667 -5.649 -6.950 1.00 90.81 182 LEU A O 1
ATOM 1483 N N . GLU A 1 183 ? 21.395 -6.988 -5.167 1.00 93.06 183 GLU A N 1
ATOM 1484 C CA . GLU A 1 183 ? 21.157 -8.242 -5.894 1.00 93.06 183 GLU A CA 1
ATOM 1485 C C . GLU A 1 183 ? 19.915 -8.208 -6.794 1.00 93.06 183 GLU A C 1
ATOM 1487 O O . GLU A 1 183 ? 19.899 -8.837 -7.848 1.00 93.06 183 GLU A O 1
ATOM 1492 N N . SER A 1 184 ? 18.897 -7.429 -6.419 1.00 94.81 184 SER A N 1
ATOM 1493 C CA . SER A 1 184 ? 17.647 -7.317 -7.180 1.00 94.81 184 SER A CA 1
ATOM 1494 C C . SER A 1 184 ? 17.640 -6.129 -8.149 1.00 94.81 184 SER A C 1
ATOM 1496 O O . SER A 1 184 ? 16.681 -5.953 -8.903 1.00 94.81 184 SER A O 1
ATOM 1498 N N . ARG A 1 185 ? 18.689 -5.291 -8.137 1.00 92.50 185 ARG A N 1
ATOM 1499 C CA . ARG A 1 185 ? 18.704 -3.986 -8.814 1.00 92.50 185 ARG A CA 1
ATOM 1500 C C . ARG A 1 185 ? 18.554 -4.096 -10.326 1.00 92.50 185 ARG A C 1
ATOM 1502 O O . ARG A 1 185 ? 17.718 -3.403 -10.896 1.00 92.50 185 ARG A O 1
ATOM 1509 N N . GLU A 1 186 ? 19.351 -4.944 -10.972 1.00 92.06 186 GLU A N 1
ATOM 1510 C CA . GLU A 1 186 ? 19.319 -5.096 -12.434 1.00 92.06 186 GLU A CA 1
ATOM 1511 C C . GLU A 1 186 ? 17.952 -5.592 -12.912 1.00 92.06 186 GLU A C 1
ATOM 1513 O O . GLU A 1 186 ? 17.368 -5.017 -13.832 1.00 92.06 186 GLU A O 1
ATOM 1518 N N . TRP A 1 187 ? 17.402 -6.602 -12.229 1.00 94.12 187 TRP A N 1
ATOM 1519 C CA . TRP A 1 187 ? 16.058 -7.098 -12.510 1.00 94.12 187 TRP A CA 1
ATOM 1520 C C . TRP A 1 187 ? 15.024 -5.981 -12.353 1.00 94.12 187 TRP A C 1
ATOM 1522 O O . TRP A 1 187 ? 14.189 -5.785 -13.233 1.00 94.12 187 TRP A O 1
ATOM 1532 N N . ALA A 1 188 ? 15.093 -5.213 -11.268 1.00 92.88 188 ALA A N 1
ATOM 1533 C CA . ALA A 1 188 ? 14.081 -4.212 -10.978 1.00 92.88 188 ALA A CA 1
ATOM 1534 C C . ALA A 1 188 ? 14.145 -3.016 -11.941 1.00 92.88 188 ALA A C 1
ATOM 1536 O O . ALA A 1 188 ? 13.095 -2.527 -12.348 1.00 92.88 188 ALA A O 1
ATOM 1537 N N . ILE A 1 189 ? 15.336 -2.604 -12.397 1.00 91.00 189 ILE A N 1
ATOM 1538 C CA . ILE A 1 189 ? 15.483 -1.605 -13.473 1.00 91.00 189 ILE A CA 1
ATOM 1539 C C . ILE A 1 189 ? 14.829 -2.110 -14.766 1.00 91.00 189 ILE A C 1
ATOM 1541 O O . ILE A 1 189 ? 14.052 -1.378 -15.376 1.00 91.00 189 ILE A O 1
ATOM 1545 N N . ALA A 1 190 ? 15.069 -3.369 -15.148 1.00 90.12 190 ALA A N 1
ATOM 1546 C CA . ALA A 1 190 ? 14.492 -3.948 -16.363 1.00 90.12 190 ALA A CA 1
ATOM 1547 C C . ALA A 1 190 ? 12.950 -4.020 -16.339 1.00 90.12 190 ALA A C 1
ATOM 1549 O O . ALA A 1 190 ? 12.320 -3.964 -17.394 1.00 90.12 190 ALA A O 1
ATOM 1550 N N . HIS A 1 191 ? 12.338 -4.115 -15.152 1.00 89.62 191 HIS A N 1
ATOM 1551 C CA . HIS A 1 191 ? 10.883 -4.246 -14.978 1.00 89.62 191 HIS A CA 1
ATOM 1552 C C . HIS A 1 191 ? 10.185 -2.942 -14.558 1.00 89.62 191 HIS A C 1
ATOM 1554 O O . HIS A 1 191 ? 8.960 -2.852 -14.623 1.00 89.62 191 HIS A O 1
ATOM 1560 N N . ALA A 1 192 ? 10.929 -1.901 -14.172 1.00 83.81 192 ALA A N 1
ATOM 1561 C CA . ALA A 1 192 ? 10.366 -0.607 -13.779 1.00 83.81 192 ALA A CA 1
ATOM 1562 C C . ALA A 1 192 ? 9.844 0.229 -14.966 1.00 83.81 192 ALA A C 1
ATOM 1564 O O . ALA A 1 192 ? 9.301 1.316 -14.763 1.00 83.81 192 ALA A O 1
ATOM 1565 N N . GLY A 1 193 ? 9.960 -0.275 -16.200 1.00 79.31 193 GLY A N 1
ATOM 1566 C CA . GLY A 1 193 ? 9.527 0.422 -17.408 1.00 79.31 193 GLY A CA 1
ATOM 1567 C C . GLY A 1 193 ? 10.472 1.573 -17.777 1.00 79.31 193 GLY A C 1
ATOM 1568 O O . GLY A 1 193 ? 11.670 1.491 -17.514 1.00 79.31 193 GLY A O 1
ATOM 1569 N N . PRO A 1 194 ? 9.979 2.656 -18.410 1.00 80.62 194 PRO A N 1
ATOM 1570 C CA . PRO A 1 194 ? 10.822 3.795 -18.762 1.00 80.62 194 PRO A CA 1
ATOM 1571 C C . PRO A 1 194 ? 11.490 4.400 -17.520 1.00 80.62 194 PRO A C 1
ATOM 1573 O O . PRO A 1 194 ? 10.808 4.950 -16.651 1.00 80.62 194 PRO A O 1
ATOM 1576 N N . GLU A 1 195 ? 12.824 4.363 -17.463 1.00 81.00 195 GLU A N 1
ATOM 1577 C CA . GLU A 1 195 ? 13.596 4.758 -16.275 1.00 81.00 195 GLU A CA 1
ATOM 1578 C C . GLU A 1 195 ? 13.238 6.169 -15.769 1.00 81.00 195 GLU A C 1
ATOM 1580 O O . GLU A 1 195 ? 13.155 6.404 -14.565 1.00 81.00 195 GLU A O 1
ATOM 1585 N N . SER A 1 196 ? 12.946 7.115 -16.672 1.00 78.56 196 SER A N 1
ATOM 1586 C CA . SER A 1 196 ? 12.565 8.489 -16.308 1.00 78.56 196 SER A CA 1
ATOM 1587 C C . SER A 1 196 ? 11.252 8.568 -15.519 1.00 78.56 196 SER A C 1
ATOM 1589 O O . SER A 1 196 ? 11.092 9.442 -14.667 1.00 78.56 196 SER A O 1
ATOM 1591 N N . ALA A 1 197 ? 10.302 7.672 -15.818 1.00 82.75 197 ALA A N 1
ATOM 1592 C CA . ALA A 1 197 ? 9.012 7.596 -15.134 1.00 82.75 197 ALA A CA 1
ATOM 1593 C C . ALA A 1 197 ? 9.148 6.857 -13.796 1.00 82.75 197 ALA A C 1
ATOM 1595 O O . ALA A 1 197 ? 8.619 7.315 -12.781 1.00 82.75 197 ALA A O 1
ATOM 1596 N N . ALA A 1 198 ? 9.925 5.770 -13.771 1.00 87.25 198 ALA A N 1
ATOM 1597 C CA . ALA A 1 198 ? 10.249 5.030 -12.555 1.00 87.25 198 ALA A CA 1
ATOM 1598 C C . ALA A 1 198 ? 10.985 5.903 -11.525 1.00 87.25 198 ALA A C 1
ATOM 1600 O O . ALA A 1 198 ? 10.608 5.931 -10.352 1.00 87.25 198 ALA A O 1
ATOM 1601 N N . LYS A 1 199 ? 11.966 6.700 -11.969 1.00 89.19 199 LYS A N 1
ATOM 1602 C CA . LYS A 1 199 ? 12.677 7.672 -11.126 1.00 89.19 199 LYS A CA 1
ATOM 1603 C C . LYS A 1 199 ? 11.724 8.715 -10.529 1.00 89.19 199 LYS A C 1
ATOM 1605 O O . LYS A 1 199 ? 11.795 8.997 -9.334 1.00 89.19 199 LYS A O 1
ATOM 1610 N N . GLY A 1 200 ? 10.788 9.245 -11.322 1.00 86.50 200 GLY A N 1
ATOM 1611 C CA . GLY A 1 200 ? 9.752 10.163 -10.830 1.00 86.50 200 GLY A CA 1
ATOM 1612 C C . GLY A 1 200 ? 8.758 9.511 -9.867 1.00 86.50 200 GLY A C 1
ATOM 1613 O O . GLY A 1 200 ? 8.302 10.140 -8.913 1.00 86.50 200 GLY A O 1
ATOM 1614 N N . MET A 1 201 ? 8.434 8.232 -10.065 1.00 86.06 201 MET A N 1
ATOM 1615 C CA . MET A 1 201 ? 7.627 7.463 -9.118 1.00 86.06 201 MET A CA 1
ATOM 1616 C C . MET A 1 201 ? 8.359 7.276 -7.784 1.00 86.06 201 MET A C 1
ATOM 1618 O O . MET A 1 201 ? 7.785 7.583 -6.742 1.00 86.06 201 MET A O 1
ATOM 1622 N N . ALA A 1 202 ? 9.629 6.860 -7.812 1.00 90.06 202 ALA A N 1
ATOM 1623 C CA . ALA A 1 202 ? 10.456 6.705 -6.618 1.00 90.06 202 ALA A CA 1
ATOM 1624 C C . ALA A 1 202 ? 10.538 8.008 -5.809 1.00 90.06 202 ALA A C 1
ATOM 1626 O O . ALA A 1 202 ? 10.298 8.006 -4.602 1.00 90.06 202 ALA A O 1
ATOM 1627 N N . GLN A 1 203 ? 10.778 9.139 -6.485 1.00 89.12 203 GLN A N 1
ATOM 1628 C CA . GLN A 1 203 ? 10.808 10.456 -5.848 1.00 89.12 203 GLN A CA 1
ATOM 1629 C C . GLN A 1 203 ? 9.490 10.778 -5.129 1.00 89.12 203 GLN A C 1
ATOM 1631 O O . GLN A 1 203 ? 9.500 11.148 -3.957 1.00 89.12 203 GLN A O 1
ATOM 1636 N N . ARG A 1 204 ? 8.347 10.605 -5.806 1.00 82.56 204 ARG A N 1
ATOM 1637 C CA . ARG A 1 204 ? 7.015 10.912 -5.250 1.00 82.56 204 ARG A CA 1
ATOM 1638 C C . ARG A 1 204 ? 6.618 10.000 -4.090 1.00 82.56 204 ARG A C 1
ATOM 1640 O O . ARG A 1 204 ? 5.865 10.410 -3.205 1.00 82.56 204 ARG A O 1
ATOM 1647 N N . GLN A 1 205 ? 7.102 8.762 -4.088 1.00 83.94 205 GLN A N 1
ATOM 1648 C CA . GLN A 1 205 ? 6.881 7.827 -2.986 1.00 83.94 205 GLN A CA 1
ATOM 1649 C C . GLN A 1 205 ? 7.865 8.041 -1.822 1.00 83.94 205 GLN A C 1
ATOM 1651 O O . GLN A 1 205 ? 7.657 7.470 -0.759 1.00 83.94 205 GLN A O 1
ATOM 1656 N N . GLY A 1 206 ? 8.892 8.886 -1.985 1.00 87.62 206 GLY A N 1
ATOM 1657 C CA . GLY A 1 206 ? 9.945 9.070 -0.983 1.00 87.62 206 GLY A CA 1
ATOM 1658 C C . GLY A 1 206 ? 10.919 7.888 -0.908 1.00 87.62 206 GLY A C 1
ATOM 1659 O O . GLY A 1 206 ? 11.614 7.722 0.091 1.00 87.62 206 GLY A O 1
ATOM 1660 N N . PHE A 1 207 ? 10.972 7.059 -1.953 1.00 91.81 207 PHE A N 1
ATOM 1661 C CA . PHE A 1 207 ? 11.842 5.890 -2.048 1.00 91.81 207 PHE A CA 1
ATOM 1662 C C . PHE A 1 207 ? 13.249 6.316 -2.449 1.00 91.81 207 PHE A C 1
ATOM 1664 O O . PHE A 1 207 ? 13.606 6.381 -3.628 1.00 91.81 207 PHE A O 1
ATOM 1671 N N . GLN A 1 208 ? 14.035 6.683 -1.441 1.00 93.50 208 GLN A N 1
ATOM 1672 C CA . GLN A 1 208 ? 15.361 7.250 -1.630 1.00 93.50 208 GLN A CA 1
ATOM 1673 C C . GLN A 1 208 ? 16.337 6.259 -2.278 1.00 93.50 208 GLN A C 1
ATOM 1675 O O . GLN A 1 208 ? 17.106 6.668 -3.148 1.00 93.50 208 GLN A O 1
ATOM 1680 N N . GLN A 1 209 ? 16.298 4.976 -1.903 1.00 93.19 209 GLN A N 1
ATOM 1681 C CA . GLN A 1 209 ? 17.200 3.967 -2.471 1.00 93.19 209 GLN A CA 1
ATOM 1682 C C . GLN A 1 209 ? 16.829 3.670 -3.922 1.00 93.19 209 GLN A C 1
ATOM 1684 O O . GLN A 1 209 ? 17.702 3.625 -4.794 1.00 93.19 209 GLN A O 1
ATOM 1689 N N . ALA A 1 210 ? 15.529 3.566 -4.210 1.00 93.94 210 ALA A N 1
ATOM 1690 C CA . ALA A 1 210 ? 15.069 3.414 -5.583 1.00 93.94 210 ALA A CA 1
ATOM 1691 C C . ALA A 1 210 ? 15.435 4.633 -6.439 1.00 93.94 210 ALA A C 1
ATOM 1693 O O . ALA A 1 210 ? 15.959 4.478 -7.537 1.00 93.94 210 ALA A O 1
ATOM 1694 N N . PHE A 1 211 ? 15.242 5.852 -5.927 1.00 93.12 211 PHE A N 1
ATOM 1695 C CA . PHE A 1 211 ? 15.582 7.083 -6.643 1.00 93.12 211 PHE A CA 1
ATOM 1696 C C . PHE A 1 211 ? 17.077 7.168 -6.983 1.00 93.12 211 PHE A C 1
ATOM 1698 O O . PHE A 1 211 ? 17.438 7.508 -8.109 1.00 93.12 211 PHE A O 1
ATOM 1705 N N . GLN A 1 212 ? 17.943 6.821 -6.027 1.00 93.38 212 GLN A N 1
ATOM 1706 C CA . GLN A 1 212 ? 19.401 6.814 -6.193 1.00 93.38 212 GLN A CA 1
ATOM 1707 C C . GLN A 1 212 ? 19.907 5.686 -7.103 1.00 93.38 212 GLN A C 1
ATOM 1709 O O . GLN A 1 212 ? 21.046 5.732 -7.564 1.00 93.38 212 GLN A O 1
ATOM 1714 N N . SER A 1 213 ? 19.075 4.681 -7.377 1.00 91.94 213 SER A N 1
ATOM 1715 C CA . SER A 1 213 ? 19.432 3.578 -8.269 1.00 91.94 213 SER A CA 1
ATOM 1716 C C . SER A 1 213 ? 19.424 3.973 -9.750 1.00 91.94 213 SER A C 1
ATOM 1718 O O . SER A 1 213 ? 19.983 3.232 -10.562 1.00 91.94 213 SER A O 1
ATOM 1720 N N . PHE A 1 214 ? 18.858 5.131 -10.103 1.00 90.56 214 PHE A N 1
ATOM 1721 C CA . PHE A 1 214 ? 18.834 5.662 -11.468 1.00 90.56 214 PHE A CA 1
ATOM 1722 C C . PHE A 1 214 ? 19.946 6.701 -11.710 1.00 90.56 214 PHE A C 1
ATOM 1724 O O . PHE A 1 214 ? 20.349 7.391 -10.767 1.00 90.56 214 PHE A O 1
ATOM 1731 N N . PRO A 1 215 ? 20.424 6.878 -12.960 1.00 90.38 215 PRO A N 1
ATOM 1732 C CA . PRO A 1 215 ? 21.433 7.887 -13.290 1.00 90.38 215 PRO A CA 1
ATOM 1733 C C . PRO A 1 215 ? 21.011 9.298 -12.862 1.00 90.38 215 PRO A C 1
ATOM 1735 O O . PRO A 1 215 ? 19.841 9.671 -12.983 1.00 90.38 215 PRO A O 1
ATOM 1738 N N . ALA A 1 216 ? 21.949 10.101 -12.353 1.00 89.06 216 ALA A N 1
ATOM 1739 C CA . ALA A 1 216 ? 21.650 11.424 -11.797 1.00 89.06 216 ALA A CA 1
ATOM 1740 C C . ALA A 1 216 ? 21.107 12.402 -12.854 1.00 89.06 216 ALA A C 1
ATOM 1742 O O . ALA A 1 216 ? 20.156 13.135 -12.579 1.00 89.06 216 ALA A O 1
ATOM 1743 N N . ASP A 1 217 ? 21.665 12.342 -14.060 1.00 89.56 217 ASP A N 1
ATOM 1744 C CA . ASP A 1 217 ? 21.340 13.138 -15.246 1.00 89.56 217 ASP A CA 1
ATOM 1745 C C . ASP A 1 217 ? 20.048 12.704 -15.951 1.00 89.56 217 ASP A C 1
ATOM 1747 O O . ASP A 1 217 ? 19.500 13.457 -16.758 1.00 89.56 217 ASP A O 1
ATOM 1751 N N . LEU A 1 218 ? 19.518 11.523 -15.616 1.00 88.75 218 LEU A N 1
ATOM 1752 C CA . LEU A 1 218 ? 18.263 11.047 -16.178 1.00 88.75 218 LEU A CA 1
ATOM 1753 C C . LEU A 1 218 ? 17.112 12.006 -15.807 1.00 88.75 218 LEU A C 1
ATOM 1755 O O . LEU A 1 218 ? 16.875 12.230 -14.608 1.00 88.75 218 LEU A O 1
ATOM 1759 N N . PRO A 1 219 ? 16.365 12.544 -16.790 1.00 87.69 219 PRO A N 1
ATOM 1760 C CA . PRO A 1 219 ? 15.278 13.471 -16.525 1.00 87.69 219 PRO A CA 1
ATOM 1761 C C . PRO A 1 219 ? 14.156 12.782 -15.754 1.00 87.69 219 PRO A C 1
ATOM 1763 O O . PRO A 1 219 ? 13.814 11.626 -16.006 1.00 87.69 219 PRO A O 1
ATOM 1766 N N . ILE A 1 220 ? 13.546 13.526 -14.839 1.00 85.44 220 ILE A N 1
ATOM 1767 C CA . ILE A 1 220 ? 12.354 13.080 -14.129 1.00 85.44 220 ILE A CA 1
ATOM 1768 C C . ILE A 1 220 ? 11.155 13.397 -15.018 1.00 85.44 220 ILE A C 1
ATOM 1770 O O . ILE A 1 220 ? 10.897 14.561 -15.323 1.00 85.44 220 ILE A O 1
ATOM 1774 N N . ARG A 1 221 ? 10.440 12.362 -15.464 1.00 78.00 221 ARG A N 1
ATOM 1775 C CA . ARG A 1 221 ? 9.169 12.533 -16.172 1.00 78.00 221 ARG A CA 1
ATOM 1776 C C . ARG A 1 221 ? 8.031 12.187 -15.234 1.00 78.00 221 ARG A C 1
ATOM 1778 O O . ARG A 1 221 ? 7.937 11.062 -14.748 1.00 78.00 221 ARG A O 1
ATOM 1785 N N . GLU A 1 222 ? 7.149 13.148 -15.016 1.00 65.12 222 GLU A N 1
ATOM 1786 C CA . GLU A 1 222 ? 5.850 12.863 -14.427 1.00 65.12 222 GLU A CA 1
ATOM 1787 C C . GLU A 1 222 ? 4.980 12.167 -15.479 1.00 65.12 222 GLU A C 1
ATOM 1789 O O . GLU A 1 222 ? 4.988 12.535 -16.657 1.00 65.12 222 GLU A O 1
ATOM 1794 N N . LEU A 1 223 ? 4.261 11.121 -15.072 1.00 59.44 223 LEU A N 1
ATOM 1795 C CA . LEU A 1 223 ? 3.239 10.518 -15.926 1.00 59.44 223 LEU A CA 1
ATOM 1796 C C . LEU A 1 223 ? 2.149 11.589 -16.164 1.00 59.44 223 LEU A C 1
ATOM 1798 O O . LEU A 1 223 ? 1.683 12.165 -15.182 1.00 59.44 223 LEU A O 1
ATOM 1802 N N . PRO A 1 224 ? 1.783 11.913 -17.420 1.00 47.12 224 PRO A N 1
ATOM 1803 C CA . PRO A 1 224 ? 0.856 13.013 -17.716 1.00 47.12 224 PRO A CA 1
ATOM 1804 C C . PRO A 1 224 ? -0.560 12.764 -17.167 1.00 47.12 224 PRO A C 1
ATOM 1806 O O . PRO A 1 224 ? -0.974 11.635 -16.987 1.00 47.12 224 PRO A O 1
ATOM 1809 N N . TRP A 1 225 ? -1.363 13.798 -16.928 1.00 37.84 225 TRP A N 1
ATOM 1810 C CA . TRP A 1 225 ? -2.784 13.626 -16.570 1.00 37.84 225 TRP A CA 1
ATOM 1811 C C . TRP A 1 225 ? -3.555 12.878 -17.695 1.00 37.84 225 TRP A C 1
ATOM 1813 O O . TRP A 1 225 ? -3.271 13.150 -18.865 1.00 37.84 225 TRP A O 1
ATOM 1823 N N . PRO A 1 226 ? -4.496 11.943 -17.411 1.00 44.38 226 PRO A N 1
ATOM 1824 C CA . PRO A 1 226 ? -5.234 11.711 -16.160 1.00 44.38 226 PRO A CA 1
ATOM 1825 C C . PRO A 1 226 ? -4.518 10.833 -15.118 1.00 44.38 226 PRO A C 1
ATOM 1827 O O . PRO A 1 226 ? -5.152 10.374 -14.174 1.00 44.38 226 PRO A O 1
ATOM 1830 N N . TYR A 1 227 ? -3.218 10.576 -15.276 1.00 52.88 227 TYR A N 1
ATOM 1831 C CA . TYR A 1 227 ? -2.459 9.643 -14.443 1.00 52.88 227 TYR A CA 1
ATOM 1832 C C . TYR A 1 227 ? -2.071 10.282 -13.095 1.00 52.88 227 TYR A C 1
ATOM 1834 O O . TYR A 1 227 ? -0.996 10.862 -12.928 1.00 52.88 227 TYR A O 1
ATOM 1842 N N . ASP A 1 228 ? -3.010 10.203 -12.149 1.00 54.41 228 ASP A N 1
ATOM 1843 C CA . ASP A 1 228 ? -2.930 10.701 -10.775 1.00 54.41 228 ASP A CA 1
ATOM 1844 C C . ASP A 1 228 ? -1.694 10.125 -10.035 1.00 54.41 228 ASP A C 1
ATOM 1846 O O . ASP A 1 228 ? -1.500 8.906 -9.997 1.00 54.41 228 ASP A O 1
ATOM 1850 N N . PRO A 1 229 ? -0.836 10.963 -9.420 1.00 44.34 229 PRO A N 1
ATOM 1851 C CA . PRO A 1 229 ? 0.310 10.528 -8.612 1.00 44.34 229 PRO A CA 1
ATOM 1852 C C . PRO A 1 229 ? -0.020 9.533 -7.482 1.00 44.34 229 PRO A C 1
ATOM 1854 O O . PRO A 1 229 ? 0.889 8.837 -7.020 1.00 44.34 229 PRO A O 1
ATOM 1857 N N . GLY A 1 230 ? -1.276 9.455 -7.028 1.00 52.59 230 GLY A N 1
ATOM 1858 C CA . GLY A 1 230 ? -1.731 8.490 -6.024 1.00 52.59 230 GLY A CA 1
ATOM 1859 C C . GLY A 1 230 ? -1.996 7.079 -6.558 1.00 52.59 230 GLY A C 1
ATOM 1860 O O . GLY A 1 230 ? -1.920 6.123 -5.790 1.00 52.59 230 GLY A O 1
ATOM 1861 N N . GLU A 1 231 ? -2.278 6.925 -7.851 1.00 64.75 231 GLU A N 1
ATOM 1862 C CA . GLU A 1 231 ? -2.795 5.693 -8.470 1.00 64.75 231 GLU A CA 1
ATOM 1863 C C . GLU A 1 231 ? -1.912 4.440 -8.246 1.00 64.75 231 GLU A C 1
ATOM 1865 O O . GLU A 1 231 ? -2.462 3.394 -7.898 1.00 64.75 231 GLU A O 1
ATOM 1870 N N . PRO A 1 232 ? -0.560 4.490 -8.329 1.00 63.41 232 PRO A N 1
ATOM 1871 C CA . PRO A 1 232 ? 0.256 3.272 -8.255 1.00 63.41 232 PRO A CA 1
ATOM 1872 C C . PRO A 1 232 ? 0.341 2.655 -6.851 1.00 63.41 232 PRO A C 1
ATOM 1874 O O . PRO A 1 232 ? 0.509 1.447 -6.725 1.00 63.41 232 PRO A O 1
ATOM 1877 N N . SER A 1 233 ? 0.182 3.462 -5.794 1.00 66.62 233 SER A N 1
ATOM 1878 C CA . SER A 1 233 ? -0.002 2.972 -4.417 1.00 66.62 233 SER A CA 1
ATOM 1879 C C . SER A 1 233 ? -1.484 2.829 -4.047 1.00 66.62 233 SER A C 1
ATOM 1881 O O . SER A 1 233 ? -1.844 2.827 -2.866 1.00 66.62 233 SER A O 1
ATOM 1883 N N . ALA A 1 234 ? -2.338 2.740 -5.071 1.00 70.25 234 ALA A N 1
ATOM 1884 C CA . ALA A 1 234 ? -3.783 2.636 -4.982 1.00 70.25 234 ALA A CA 1
ATOM 1885 C C . ALA A 1 234 ? -4.408 3.801 -4.191 1.00 70.25 234 ALA A C 1
ATOM 1887 O O . ALA A 1 234 ? -5.029 3.639 -3.143 1.00 70.25 234 ALA A O 1
ATOM 1888 N N . HIS A 1 235 ? -4.147 5.021 -4.661 1.00 76.81 235 HIS A N 1
ATOM 1889 C CA . HIS A 1 235 ? -4.487 6.288 -4.006 1.00 76.81 235 HIS A CA 1
ATOM 1890 C C . HIS A 1 235 ? -3.998 6.353 -2.557 1.00 76.81 235 HIS A C 1
ATOM 1892 O O . HIS A 1 235 ? -4.751 6.711 -1.649 1.00 76.81 235 HIS A O 1
ATOM 1898 N N . ARG A 1 236 ? -2.730 5.976 -2.334 1.00 84.38 236 ARG A N 1
ATOM 1899 C CA . ARG A 1 236 ? -2.112 5.869 -1.000 1.00 84.38 236 ARG A CA 1
ATOM 1900 C C . ARG A 1 236 ? -2.865 4.934 -0.047 1.00 84.38 236 ARG A C 1
ATOM 1902 O O . ARG A 1 236 ? -2.699 5.070 1.156 1.00 84.38 236 ARG A O 1
ATOM 1909 N N . HIS A 1 237 ? -3.659 3.975 -0.534 1.00 88.12 237 HIS A N 1
ATOM 1910 C CA . HIS A 1 237 ? -4.220 2.929 0.331 1.00 88.12 237 HIS A CA 1
ATOM 1911 C C . HIS A 1 237 ? -3.116 2.246 1.147 1.00 88.12 237 HIS A C 1
ATOM 1913 O O . HIS A 1 237 ? -3.277 2.012 2.345 1.00 88.12 237 HIS A O 1
ATOM 1919 N N . VAL A 1 238 ? -1.963 2.018 0.513 1.00 91.31 238 VAL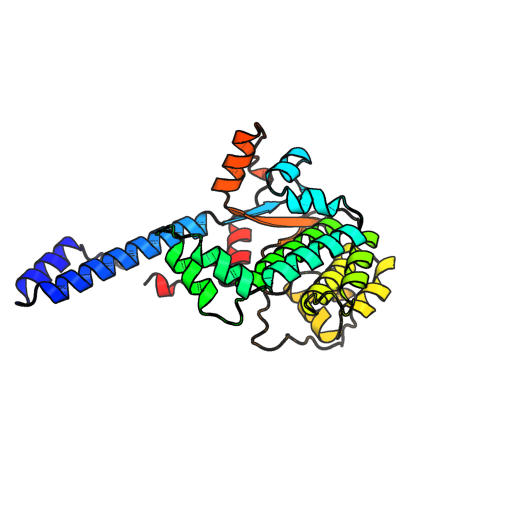 A N 1
ATOM 1920 C CA . VAL A 1 238 ? -0.727 1.676 1.213 1.00 91.31 238 VAL A CA 1
ATOM 1921 C C . VAL A 1 238 ? 0.219 2.864 1.297 1.00 91.31 238 VAL A C 1
ATOM 1923 O O . VAL A 1 238 ? 0.395 3.637 0.350 1.00 91.31 238 VAL A O 1
ATOM 1926 N N . HIS A 1 239 ? 0.894 2.955 2.434 1.00 92.56 239 HIS A N 1
ATOM 1927 C CA . HIS A 1 239 ? 1.982 3.878 2.683 1.00 92.56 239 HIS A CA 1
ATOM 1928 C C . HIS A 1 239 ? 3.222 3.088 3.105 1.00 92.56 239 HIS A C 1
ATOM 1930 O O . HIS A 1 239 ? 3.334 2.623 4.239 1.00 92.56 239 HIS A O 1
ATOM 1936 N N . LEU A 1 240 ? 4.143 2.913 2.162 1.00 92.56 240 LEU A N 1
ATOM 1937 C CA . LEU A 1 240 ? 5.468 2.351 2.400 1.00 92.56 240 LEU A CA 1
ATOM 1938 C C . LEU A 1 240 ? 6.402 3.464 2.884 1.00 92.56 240 LEU A C 1
ATOM 1940 O O . LEU A 1 240 ? 6.447 4.537 2.284 1.00 92.56 240 LEU A O 1
ATOM 1944 N N . TYR A 1 241 ? 7.134 3.213 3.965 1.00 92.75 241 TYR A N 1
ATOM 1945 C CA . TYR A 1 241 ? 8.070 4.174 4.548 1.00 92.75 241 TYR A CA 1
ATOM 1946 C C . TYR A 1 241 ? 9.224 3.454 5.251 1.00 92.75 241 TYR A C 1
ATOM 1948 O O . TYR A 1 241 ? 9.332 2.224 5.217 1.00 92.75 241 TYR A O 1
ATOM 1956 N N . ARG A 1 242 ? 10.120 4.226 5.865 1.00 91.50 242 ARG A N 1
ATOM 1957 C CA . ARG A 1 242 ? 11.154 3.721 6.769 1.00 91.50 242 ARG A CA 1
ATOM 1958 C C . ARG A 1 242 ? 10.981 4.349 8.143 1.00 91.50 242 ARG A C 1
ATOM 1960 O O . ARG A 1 242 ? 10.633 5.525 8.235 1.00 91.50 242 ARG A O 1
ATOM 1967 N N . ASP A 1 243 ? 11.201 3.576 9.200 1.00 91.00 243 ASP A N 1
ATOM 1968 C CA . ASP A 1 243 ? 11.227 4.136 10.553 1.00 91.00 243 ASP A CA 1
ATOM 1969 C C . ASP A 1 243 ? 12.497 4.964 10.811 1.00 91.00 243 ASP A C 1
ATOM 1971 O O . ASP A 1 243 ? 13.370 5.092 9.950 1.00 91.00 243 ASP A O 1
ATOM 1975 N N . SER A 1 244 ? 12.618 5.527 12.016 1.00 89.88 244 SER A N 1
ATOM 1976 C CA . SER A 1 244 ? 13.783 6.324 12.426 1.00 89.88 244 SER A CA 1
ATOM 1977 C C . SER A 1 244 ? 15.111 5.564 12.359 1.00 89.88 244 SER A C 1
ATOM 1979 O O . SER A 1 244 ? 16.162 6.195 12.304 1.00 89.88 244 SER A O 1
ATOM 1981 N N . ASN A 1 245 ? 15.074 4.228 12.358 1.00 91.50 245 ASN A N 1
ATOM 1982 C CA . ASN A 1 245 ? 16.250 3.368 12.248 1.00 91.50 245 ASN A CA 1
ATOM 1983 C C . ASN A 1 245 ? 16.510 2.935 10.794 1.00 91.50 245 ASN A C 1
ATOM 1985 O O . ASN A 1 245 ? 17.402 2.130 10.541 1.00 91.50 245 ASN A O 1
ATOM 1989 N N . GLY A 1 246 ? 15.722 3.429 9.835 1.00 88.56 246 GLY A N 1
ATOM 1990 C CA . GLY A 1 246 ? 15.810 3.058 8.427 1.00 88.56 246 GLY A CA 1
ATOM 1991 C C . GLY A 1 246 ? 15.154 1.716 8.087 1.00 88.56 246 GLY A C 1
ATOM 1992 O O . GLY A 1 246 ? 15.269 1.272 6.942 1.00 88.56 246 GLY A O 1
ATOM 1993 N N . SER A 1 247 ? 14.463 1.065 9.029 1.00 91.75 247 SER A N 1
ATOM 1994 C CA . SER A 1 247 ? 13.833 -0.240 8.788 1.00 91.75 247 SER A CA 1
ATOM 1995 C C . SER A 1 247 ? 12.590 -0.081 7.914 1.00 91.75 247 SER A C 1
ATOM 1997 O O . SER A 1 247 ? 11.855 0.891 8.101 1.00 91.75 247 SER A O 1
ATOM 1999 N N . PRO A 1 248 ? 12.323 -1.008 6.979 1.00 93.56 248 PRO A N 1
ATOM 2000 C CA . PRO A 1 248 ? 11.150 -0.940 6.117 1.00 93.56 248 PRO A CA 1
ATOM 2001 C C . PRO A 1 248 ? 9.857 -1.055 6.929 1.00 93.56 248 PRO A C 1
ATOM 2003 O O . PRO A 1 248 ? 9.736 -1.905 7.811 1.00 93.56 248 PRO A O 1
ATOM 2006 N N . ARG A 1 249 ? 8.885 -0.200 6.616 1.00 95.44 249 ARG A N 1
ATOM 2007 C CA . ARG A 1 249 ? 7.575 -0.144 7.267 1.00 95.44 249 ARG A CA 1
ATOM 2008 C C . ARG A 1 249 ? 6.462 -0.025 6.236 1.00 95.44 249 ARG A C 1
ATOM 2010 O O . ARG A 1 249 ? 6.651 0.520 5.149 1.00 95.44 249 ARG A O 1
ATOM 2017 N N . LEU A 1 250 ? 5.293 -0.529 6.610 1.00 95.81 250 LEU A N 1
ATOM 2018 C CA . LEU A 1 250 ? 4.076 -0.487 5.811 1.00 95.81 250 LEU A CA 1
ATOM 2019 C C . LEU A 1 250 ? 2.930 -0.061 6.711 1.00 95.81 250 LEU A C 1
ATOM 2021 O O . LEU A 1 250 ? 2.605 -0.773 7.656 1.00 95.81 250 LEU A O 1
ATOM 2025 N N . ALA A 1 251 ? 2.288 1.050 6.377 1.00 96.25 251 ALA A N 1
ATOM 2026 C CA . ALA A 1 251 ? 1.008 1.410 6.950 1.00 96.25 251 ALA A CA 1
ATOM 2027 C C . ALA A 1 251 ? -0.106 1.256 5.913 1.00 96.25 251 ALA A C 1
ATOM 2029 O O . ALA A 1 251 ? 0.074 1.589 4.741 1.00 96.25 251 ALA A O 1
ATOM 2030 N N . ILE A 1 252 ? -1.256 0.748 6.345 1.00 94.94 252 ILE A N 1
ATOM 2031 C CA . ILE A 1 252 ? -2.413 0.497 5.481 1.00 94.94 252 ILE A CA 1
ATOM 2032 C C . ILE A 1 252 ? -3.575 1.354 5.970 1.00 94.94 252 ILE A C 1
ATOM 2034 O O . ILE A 1 252 ? -3.849 1.413 7.173 1.00 94.94 252 ILE A O 1
ATOM 2038 N N . ARG A 1 253 ? -4.247 2.031 5.036 1.00 93.44 253 ARG A N 1
ATOM 2039 C CA . ARG A 1 253 ? -5.398 2.879 5.333 1.00 93.44 253 ARG A CA 1
ATOM 2040 C C . ARG A 1 253 ? -6.592 2.031 5.757 1.00 93.44 253 ARG A C 1
ATOM 2042 O O . ARG A 1 253 ? -7.022 1.142 5.027 1.00 93.44 253 ARG A O 1
ATOM 2049 N N . VAL A 1 254 ? -7.179 2.356 6.903 1.00 92.75 254 VAL A N 1
ATOM 2050 C CA . VAL A 1 254 ? -8.357 1.676 7.456 1.00 92.75 254 VAL A CA 1
ATOM 2051 C C . VAL A 1 254 ? -9.310 2.674 8.104 1.00 92.75 254 VAL A C 1
ATOM 2053 O O . VAL A 1 254 ? -8.950 3.821 8.373 1.00 92.75 254 VAL A O 1
ATOM 2056 N N . ARG A 1 255 ? -10.535 2.230 8.394 1.00 91.56 255 ARG A N 1
ATOM 2057 C CA . ARG A 1 255 ? -11.401 2.929 9.346 1.00 91.56 255 ARG A CA 1
ATOM 2058 C C . ARG A 1 255 ? -11.034 2.514 10.759 1.00 91.56 255 ARG A C 1
ATOM 2060 O O . ARG A 1 255 ? -11.188 1.343 11.108 1.00 91.56 255 ARG A O 1
ATOM 2067 N N . LYS A 1 256 ? -10.591 3.471 11.577 1.00 92.31 256 LYS A N 1
ATOM 2068 C CA . LYS A 1 256 ? -10.140 3.199 12.947 1.00 92.31 256 LYS A CA 1
ATOM 2069 C C . LYS A 1 256 ? -11.232 2.515 13.773 1.00 92.31 256 LYS A C 1
ATOM 2071 O O . LYS A 1 256 ? -10.961 1.501 14.404 1.00 92.31 256 LYS A O 1
ATOM 2076 N N . SER A 1 257 ? -12.472 3.000 13.697 1.00 92.00 257 SER A N 1
ATOM 2077 C CA . SER A 1 257 ? -13.647 2.437 14.385 1.00 92.00 257 SER A CA 1
ATOM 2078 C C . SER A 1 257 ? -13.842 0.941 14.097 1.00 92.00 257 SER A C 1
ATOM 2080 O O . SER A 1 257 ? -13.857 0.131 15.024 1.00 92.00 257 SER A O 1
ATOM 2082 N N . THR A 1 258 ? -13.903 0.563 12.818 1.00 92.50 258 THR A N 1
ATOM 2083 C CA . THR A 1 258 ? -14.063 -0.830 12.374 1.00 92.50 258 THR A CA 1
ATOM 2084 C C . THR A 1 258 ? -12.899 -1.710 12.822 1.00 92.50 258 THR A C 1
ATOM 2086 O O . THR A 1 258 ? -13.109 -2.812 13.319 1.00 92.50 258 THR A O 1
ATOM 2089 N N . THR A 1 259 ? -11.660 -1.236 12.687 1.00 94.81 259 THR A N 1
ATOM 2090 C CA . THR A 1 259 ? -10.481 -2.002 13.110 1.00 94.81 259 THR A CA 1
ATOM 2091 C C . THR A 1 259 ? -10.460 -2.240 14.620 1.00 94.81 259 THR A C 1
ATOM 2093 O O . THR A 1 259 ? -10.174 -3.354 15.056 1.00 94.81 259 THR A O 1
ATOM 2096 N N . LEU A 1 260 ? -10.782 -1.221 15.422 1.00 95.81 260 LEU A N 1
ATOM 2097 C CA . LEU A 1 260 ? -10.867 -1.344 16.879 1.00 95.81 260 LEU A CA 1
ATOM 2098 C C . LEU A 1 260 ? -11.949 -2.347 17.298 1.00 95.81 260 LEU A C 1
ATOM 2100 O O . LEU A 1 260 ? -11.728 -3.144 18.208 1.00 95.81 260 LEU A O 1
ATOM 2104 N N . GLU A 1 261 ? -13.098 -2.332 16.623 1.00 95.25 261 GLU A N 1
ATOM 2105 C CA . GLU A 1 261 ? -14.185 -3.278 16.867 1.00 95.25 261 GLU A CA 1
ATOM 2106 C C . GLU A 1 261 ? -13.780 -4.720 16.546 1.00 95.25 261 GLU A C 1
ATOM 2108 O O . GLU A 1 261 ? -13.920 -5.582 17.413 1.00 95.25 261 GLU A O 1
ATOM 2113 N N . LEU A 1 262 ? -13.183 -4.967 15.375 1.00 95.69 262 LEU A N 1
ATOM 2114 C CA . LEU A 1 262 ? -12.696 -6.296 14.982 1.00 95.69 262 LEU A CA 1
ATOM 2115 C C . LEU A 1 262 ? -11.672 -6.858 15.980 1.00 95.69 262 LEU A C 1
ATOM 2117 O O . LEU A 1 262 ? -11.735 -8.028 16.356 1.00 95.69 262 LEU A O 1
ATOM 2121 N N . LEU A 1 263 ? -10.729 -6.026 16.435 1.00 96.38 263 LEU A N 1
ATOM 2122 C CA . LEU A 1 263 ? -9.736 -6.431 17.433 1.00 96.38 263 LEU A CA 1
ATOM 2123 C C . LEU A 1 263 ? -10.386 -6.750 18.783 1.00 96.38 263 LEU A C 1
ATOM 2125 O O . LEU A 1 263 ? -10.061 -7.772 19.390 1.00 96.38 263 LEU A O 1
ATOM 2129 N N . ARG A 1 264 ? -11.338 -5.920 19.226 1.00 97.12 264 ARG A N 1
ATOM 2130 C CA . ARG A 1 264 ? -12.092 -6.130 20.468 1.00 97.12 264 ARG A CA 1
ATOM 2131 C C . ARG A 1 264 ? -12.886 -7.435 20.430 1.00 97.12 264 ARG A C 1
ATOM 2133 O O . ARG A 1 264 ? -12.833 -8.193 21.393 1.00 97.12 264 ARG A O 1
ATOM 2140 N N . GLU A 1 265 ? -13.601 -7.704 19.340 1.00 96.44 265 GLU A N 1
ATOM 2141 C CA . GLU A 1 265 ? -14.374 -8.941 19.156 1.00 96.44 265 GLU A CA 1
ATOM 2142 C C . GLU A 1 265 ? -13.485 -10.188 19.168 1.00 96.44 265 GLU A C 1
ATOM 2144 O O . GLU A 1 265 ? -13.869 -11.221 19.713 1.00 96.44 265 GLU A O 1
ATOM 2149 N N . ALA A 1 266 ? -12.266 -10.077 18.637 1.00 95.12 266 ALA A N 1
ATOM 2150 C CA . ALA A 1 266 ? -11.271 -11.142 18.671 1.00 95.12 266 ALA A CA 1
ATOM 2151 C C . ALA A 1 266 ? -10.521 -11.263 20.016 1.00 95.12 266 ALA A C 1
ATOM 2153 O O . ALA A 1 266 ? -9.655 -12.130 20.148 1.00 95.12 266 ALA A O 1
ATOM 2154 N N . GLY A 1 267 ? -10.805 -10.405 21.005 1.00 96.81 267 GLY A N 1
ATOM 2155 C CA . GLY A 1 267 ? -10.100 -10.383 22.292 1.00 96.81 267 GLY A CA 1
ATOM 2156 C C . GLY A 1 267 ? -8.632 -9.948 22.190 1.00 96.81 267 GLY A C 1
ATOM 2157 O O . GLY A 1 267 ? -7.817 -10.333 23.027 1.00 96.81 267 GLY A O 1
ATOM 2158 N N . LEU A 1 268 ? -8.279 -9.177 21.158 1.00 97.00 268 LEU A N 1
ATOM 2159 C CA . LEU A 1 268 ? -6.920 -8.705 20.893 1.00 97.00 268 LEU A CA 1
ATOM 2160 C C . LEU A 1 268 ? -6.741 -7.243 21.334 1.00 97.00 268 LEU A C 1
ATOM 2162 O O . LEU A 1 268 ? -7.669 -6.440 21.209 1.00 97.00 268 LEU A O 1
ATOM 2166 N N . PRO A 1 269 ? -5.545 -6.854 21.817 1.00 93.94 269 PRO A N 1
ATOM 2167 C CA . PRO A 1 269 ? -5.279 -5.473 22.193 1.00 93.94 269 PRO A CA 1
ATOM 2168 C C . PRO A 1 269 ? -5.254 -4.564 20.960 1.00 93.94 269 PRO A C 1
ATOM 2170 O O . PRO A 1 269 ? -4.756 -4.939 19.895 1.00 93.94 269 PRO A O 1
ATOM 2173 N N . ALA A 1 270 ? -5.744 -3.339 21.133 1.00 89.56 270 ALA A N 1
ATOM 2174 C CA . ALA A 1 270 ? -5.668 -2.273 20.145 1.00 89.56 270 ALA A CA 1
ATOM 2175 C C . ALA A 1 270 ? -4.721 -1.177 20.643 1.00 89.56 270 ALA A C 1
ATOM 2177 O O . ALA A 1 270 ? -5.143 -0.169 21.204 1.00 89.56 270 ALA A O 1
ATOM 2178 N N . GLU A 1 271 ? -3.420 -1.410 20.503 1.00 92.06 271 GLU A N 1
ATOM 2179 C CA . GLU A 1 271 ? -2.419 -0.453 20.966 1.00 92.06 271 GLU A CA 1
ATOM 2180 C C . GLU A 1 271 ? -2.466 0.840 20.146 1.00 92.06 271 GLU A C 1
ATOM 2182 O O . GLU A 1 271 ? -2.438 0.805 18.921 1.00 92.06 271 GLU A O 1
ATOM 2187 N N . GLU A 1 272 ? -2.435 2.006 20.796 1.00 90.94 272 GLU A N 1
ATOM 2188 C CA . GLU A 1 272 ? -2.287 3.280 20.068 1.00 90.94 272 GLU A CA 1
ATOM 2189 C C . GLU A 1 272 ? -0.936 3.370 19.337 1.00 90.94 272 GLU A C 1
ATOM 2191 O O . GLU A 1 272 ? -0.786 4.087 18.353 1.00 90.94 272 GLU A O 1
ATOM 2196 N N . SER A 1 273 ? 0.044 2.583 19.788 1.00 91.81 273 SER A N 1
ATOM 2197 C CA . SER A 1 273 ? 1.405 2.567 19.263 1.00 91.81 273 SER A CA 1
ATOM 2198 C C . SER A 1 273 ? 1.483 2.137 17.792 1.00 91.81 273 SER A C 1
ATOM 2200 O O . SER A 1 273 ? 2.419 2.546 17.108 1.00 91.81 273 SER A O 1
ATOM 2202 N N . VAL A 1 274 ? 0.523 1.341 17.303 1.00 94.75 274 VAL A N 1
ATOM 2203 C CA . VAL A 1 274 ? 0.508 0.831 15.922 1.00 94.75 274 VAL A CA 1
ATOM 2204 C C . VAL A 1 274 ? -0.137 1.798 14.930 1.00 94.75 274 VAL A C 1
ATOM 2206 O O . VAL A 1 274 ? -0.118 1.527 13.737 1.00 94.75 274 VAL A O 1
ATOM 2209 N N . TRP A 1 275 ? -0.700 2.916 15.381 1.00 95.50 275 TRP A N 1
ATOM 2210 C CA . TRP A 1 275 ? -1.303 3.918 14.502 1.00 95.50 275 TRP A CA 1
ATOM 2211 C C . TRP A 1 275 ? -0.282 4.986 14.120 1.00 95.50 275 TRP A C 1
ATOM 2213 O O . TRP A 1 275 ? 0.571 5.370 14.926 1.00 95.50 275 TRP A O 1
ATOM 2223 N N . LEU A 1 276 ? -0.364 5.490 12.888 1.00 94.56 276 LEU A N 1
ATOM 2224 C CA . LEU A 1 276 ? 0.470 6.615 12.483 1.00 94.56 276 LEU A CA 1
ATOM 2225 C C . LEU A 1 276 ? 0.064 7.898 13.228 1.00 94.56 276 LEU A C 1
ATOM 2227 O O . LEU A 1 276 ? -1.116 8.118 13.510 1.00 94.56 276 LEU A O 1
ATOM 2231 N N . PRO A 1 277 ? 1.019 8.805 13.512 1.00 93.31 277 PRO A N 1
ATOM 2232 C CA . PRO A 1 277 ? 0.698 10.109 14.075 1.00 93.31 277 PRO A CA 1
ATOM 2233 C C . PRO A 1 277 ? -0.286 10.877 13.189 1.00 93.31 277 PRO A C 1
ATOM 2235 O O . PRO A 1 277 ? -0.134 10.931 11.967 1.00 93.31 277 PRO A O 1
ATOM 2238 N N . ARG A 1 278 ? -1.261 11.554 13.804 1.00 89.44 278 ARG A N 1
ATOM 2239 C CA . ARG A 1 278 ? -2.355 12.212 13.071 1.00 89.44 278 ARG A CA 1
ATOM 2240 C C . ARG A 1 278 ? -1.876 13.257 12.052 1.00 89.44 278 ARG A C 1
ATOM 2242 O O . ARG A 1 278 ? -2.509 13.435 11.017 1.00 89.44 278 ARG A O 1
ATOM 2249 N N . ASN A 1 279 ? -0.752 13.921 12.309 1.00 90.50 279 ASN A N 1
ATOM 2250 C CA . ASN A 1 279 ? -0.157 14.885 11.375 1.00 90.50 279 ASN A CA 1
ATOM 2251 C C . ASN A 1 279 ? 0.314 14.196 10.082 1.00 90.50 279 ASN A C 1
ATOM 2253 O O . ASN A 1 279 ? 0.092 14.709 8.989 1.00 90.50 279 ASN A O 1
ATOM 2257 N N . THR A 1 280 ? 0.905 13.004 10.207 1.00 90.94 280 THR A N 1
ATOM 2258 C CA . THR A 1 280 ? 1.314 12.164 9.075 1.00 90.94 280 THR A CA 1
ATOM 2259 C C . THR A 1 280 ? 0.096 11.689 8.292 1.00 90.94 280 THR A C 1
ATOM 2261 O O . THR A 1 280 ? 0.074 11.800 7.071 1.00 90.94 280 THR A O 1
ATOM 2264 N N . VAL A 1 281 ? -0.948 11.231 8.990 1.00 90.69 281 VAL A N 1
ATOM 2265 C CA . VAL A 1 281 ? -2.209 10.794 8.370 1.00 90.69 281 VAL A CA 1
ATOM 2266 C C . VAL A 1 281 ? -2.822 11.906 7.520 1.00 90.69 281 VAL A C 1
ATOM 2268 O O . VAL A 1 281 ? -3.132 11.668 6.355 1.00 90.69 281 VAL A O 1
ATOM 2271 N N . HIS A 1 282 ? -2.954 13.124 8.062 1.00 86.75 282 HIS A N 1
ATOM 2272 C CA . HIS A 1 282 ? -3.492 14.261 7.306 1.00 86.75 282 HIS A CA 1
ATOM 2273 C C . HIS A 1 282 ? -2.660 14.558 6.058 1.00 86.75 282 HIS A C 1
ATOM 2275 O O . HIS A 1 282 ? -3.221 14.614 4.969 1.00 86.75 282 HIS A O 1
ATOM 2281 N N . SER A 1 283 ? -1.332 14.645 6.190 1.00 86.75 283 SER A N 1
ATOM 2282 C CA . SER A 1 283 ? -0.442 14.908 5.053 1.00 86.75 283 SER A CA 1
ATOM 2283 C C . SER A 1 283 ? -0.581 13.859 3.941 1.00 86.75 283 SER A C 1
ATOM 2285 O O . SER A 1 283 ? -0.623 14.207 2.759 1.00 86.75 283 SER A O 1
ATOM 2287 N N . ILE A 1 284 ? -0.715 12.574 4.296 1.00 87.12 284 ILE A N 1
ATOM 2288 C CA . ILE A 1 284 ? -0.922 11.508 3.308 1.00 87.12 284 ILE A CA 1
ATOM 2289 C C . ILE A 1 284 ? -2.287 11.660 2.624 1.00 87.12 284 ILE A C 1
ATOM 2291 O O . ILE A 1 284 ? -2.353 11.582 1.398 1.00 87.12 284 ILE A O 1
ATOM 2295 N N . LEU A 1 285 ? -3.369 11.878 3.379 1.00 84.69 285 LEU A N 1
ATOM 2296 C CA . LEU A 1 285 ? -4.722 11.996 2.817 1.00 84.69 285 LEU A CA 1
ATOM 2297 C C . LEU A 1 285 ? -4.890 13.242 1.932 1.00 84.69 285 LEU A C 1
ATOM 2299 O O . LEU A 1 285 ? -5.547 13.163 0.894 1.00 84.69 285 LEU A O 1
ATOM 2303 N N . GLU A 1 286 ? -4.267 14.364 2.293 1.00 82.56 286 GLU A N 1
ATOM 2304 C CA . GLU A 1 286 ? -4.236 15.582 1.470 1.00 82.56 286 GLU A CA 1
ATOM 2305 C C . GLU A 1 286 ? -3.530 15.343 0.132 1.00 82.56 286 GLU A C 1
ATOM 2307 O O . GLU A 1 286 ? -4.004 15.805 -0.905 1.00 82.56 286 GLU A O 1
ATOM 2312 N N . SER A 1 287 ? -2.445 14.558 0.128 1.00 80.00 287 SER A N 1
ATOM 2313 C CA . SER A 1 287 ? -1.676 14.264 -1.092 1.00 80.00 287 SER A CA 1
ATOM 2314 C C . SER A 1 287 ? -2.472 13.527 -2.178 1.00 80.00 287 SER A C 1
ATOM 2316 O O . SER A 1 287 ? -2.060 13.520 -3.335 1.00 80.00 287 SER A O 1
ATOM 2318 N N . VAL A 1 288 ? -3.607 12.924 -1.810 1.00 76.75 288 VAL A N 1
ATOM 2319 C CA . VAL A 1 288 ? -4.535 12.220 -2.711 1.00 76.75 288 VAL A CA 1
ATOM 2320 C C . VAL A 1 288 ? -5.929 12.843 -2.717 1.00 76.75 288 VAL A C 1
ATOM 2322 O O . VAL A 1 288 ? -6.894 12.189 -3.100 1.00 76.75 288 VAL A O 1
ATOM 2325 N N . GLN A 1 289 ? -6.048 14.098 -2.270 1.00 74.75 289 GLN A N 1
ATOM 2326 C CA . GLN A 1 289 ? -7.305 14.857 -2.271 1.00 74.75 289 GLN A CA 1
ATOM 2327 C C . GLN A 1 289 ? -8.457 14.129 -1.549 1.00 74.75 289 GLN A C 1
ATOM 2329 O O . GLN A 1 289 ? -9.627 14.293 -1.886 1.00 74.75 289 GLN A O 1
ATOM 2334 N N . MET A 1 290 ? -8.132 13.312 -0.540 1.00 71.44 290 MET A N 1
ATOM 2335 C CA . MET A 1 290 ? -9.118 12.613 0.292 1.00 71.44 290 MET A CA 1
ATOM 2336 C C . MET A 1 290 ? -9.578 13.440 1.497 1.00 71.44 290 MET A C 1
ATOM 2338 O O . MET A 1 290 ? -10.403 12.987 2.295 1.00 71.44 290 MET A O 1
ATOM 2342 N N . THR A 1 291 ? -9.061 14.658 1.638 1.00 63.12 291 THR A N 1
ATOM 2343 C CA . THR A 1 291 ? -9.594 15.668 2.548 1.00 63.12 291 THR A CA 1
ATOM 2344 C C . THR A 1 291 ? -10.735 16.432 1.883 1.00 63.12 291 THR A C 1
ATOM 2346 O O . THR A 1 291 ? -10.742 16.653 0.674 1.00 63.12 291 THR A O 1
ATOM 2349 N N . ILE A 1 292 ? -11.736 16.822 2.676 1.00 60.94 292 ILE A N 1
ATOM 2350 C CA . ILE A 1 292 ? -12.816 17.689 2.193 1.00 60.94 292 ILE A CA 1
ATOM 2351 C C . ILE A 1 292 ? -12.193 19.069 1.941 1.00 60.94 292 ILE A C 1
ATOM 2353 O O . ILE A 1 292 ? -11.644 19.628 2.890 1.00 60.94 292 ILE A O 1
ATOM 2357 N N . PRO A 1 293 ? -12.251 19.615 0.714 1.00 55.41 293 PRO A N 1
ATOM 2358 C CA . PRO A 1 293 ? -11.660 20.912 0.409 1.00 55.41 293 PRO A CA 1
ATOM 2359 C C . PRO A 1 293 ? -12.215 22.033 1.290 1.00 55.41 293 PRO A C 1
ATOM 2361 O O . PRO A 1 293 ? -13.422 22.091 1.515 1.00 55.41 293 PRO A O 1
ATOM 2364 N N . ASP A 1 294 ? -11.364 22.974 1.699 1.00 51.06 294 ASP A N 1
ATOM 2365 C CA . ASP A 1 294 ? -11.763 24.074 2.588 1.00 51.06 294 ASP A CA 1
ATOM 2366 C C . ASP A 1 294 ? -12.863 24.977 2.002 1.00 51.06 294 ASP A C 1
ATOM 2368 O O . ASP A 1 294 ? -13.673 25.528 2.732 1.00 51.06 294 ASP A O 1
ATOM 2372 N N . TRP A 1 295 ? -12.975 25.081 0.676 1.00 49.12 295 TRP A N 1
ATOM 2373 C CA . TRP A 1 295 ? -14.044 25.849 0.022 1.00 49.12 295 TRP A CA 1
ATOM 2374 C C . TRP A 1 295 ? -15.410 25.142 0.036 1.00 49.12 295 TRP A C 1
ATOM 2376 O O . TRP A 1 295 ? -16.427 25.782 -0.196 1.00 49.12 295 TRP A O 1
ATOM 2386 N N . LEU A 1 296 ? -15.461 23.834 0.323 1.00 42.62 296 LEU A N 1
ATOM 2387 C CA . LEU A 1 296 ? -16.702 23.139 0.702 1.00 42.62 296 LEU A CA 1
ATOM 2388 C C . LEU A 1 296 ? -17.078 23.420 2.173 1.00 42.62 296 LEU A C 1
ATOM 2390 O O . LEU A 1 296 ? -18.123 22.955 2.638 1.00 42.62 296 LEU A O 1
ATOM 2394 N N . LEU A 1 297 ? -16.220 24.140 2.913 1.00 42.25 297 LEU A N 1
ATOM 2395 C CA . LEU A 1 297 ? -16.395 24.509 4.320 1.00 42.25 297 LEU A CA 1
ATOM 2396 C C . LEU A 1 297 ? -16.891 25.948 4.529 1.00 42.25 297 LEU A C 1
ATOM 2398 O O . LEU A 1 297 ? -17.343 26.245 5.645 1.00 42.25 297 LEU A O 1
ATOM 2402 N N . GLU A 1 298 ? -16.822 26.795 3.501 1.00 43.09 298 GLU A N 1
ATOM 2403 C CA . GLU A 1 298 ? -17.344 28.173 3.462 1.00 43.09 298 GLU A CA 1
ATOM 2404 C C . GLU A 1 298 ? -18.764 28.225 2.882 1.00 43.09 298 GLU A C 1
ATOM 2406 O O . GLU A 1 298 ? -19.583 28.987 3.447 1.00 43.09 298 GLU A O 1
#

Sequence (298 aa):
MRTVWRWDLTGLQRVLNRAH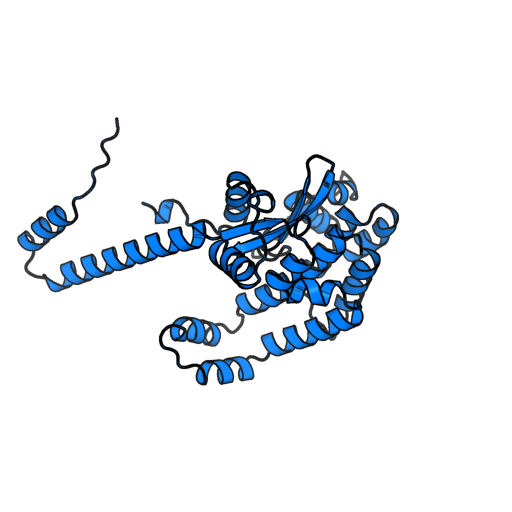GDTTLARKQILLDRYLLAKRDNLHALTAEWDYIDYTRLTHAQCRVVFPLIYALSNFPADLMMLIYERFSAVTWDYPRIIAAADRYQDPLTRAHVKMFQTIEWNPLYSNLVTEFLVSVGATLAVTGQIAKLMHLVNHSSSPHIPVDSKVQQFLAVVVLEYGGLESREWAIAHAGPESAAKGMAQRQGFQQAFQSFPADLPIRELPWPYDPGEPSAHRHVHLYRDSNGSPRLAIRVRKSTTLELLREAGLPAEESVWLPRNTVHSILESVQMTIPDWLLE

Secondary structure (DSSP, 8-state):
--------HHHHHHHHHHH-S-HHHHHHHHHHHHHHHHHHHHHHHHHHHEEEEEGGGS-HHHHHHH-HHHHHHHTS-HHHHHHHHHHHHHHHT-HHHHHHHHHH---TTTHHHHHHHHH-SS-HHHHHHHHHHHHHHHHHHHHTT-HHHHHHHHHHHT-TTS---HHHHHHHHHHHHHHSTGGGHHHHHHHS-SHHHHHHHHHHHT-HHHHHTS-TTSPP-PPPTTS-TTGGGTTTTEEEEE-TT--EEEEEEEEHHHHHHHHHHTT----GGGBPPHHHHHHHHHTTT-SPPGGG--

pLDDT: mean 78.36, std 16.8, range [25.62, 97.12]

Radius of gyration: 23.44 Å; chains: 1; bounding box: 68×60×44 Å

Organism: NCBI:txid215637